Protein AF-0000000074087901 (afdb_homodimer)

InterPro domains:
  IPR007320 Programmed cell death protein 2, C-terminal [PF04194] (9-120)

Structure (mmCIF, N/CA/C/O backbone):
data_AF-0000000074087901-model_v1
#
loop_
_entity.id
_entity.type
_entity.pdbx_description
1 polymer 'PDCD2_C domain-containing protein'
#
loop_
_atom_site.group_PDB
_atom_site.id
_atom_site.type_symbol
_atom_site.label_atom_id
_atom_site.label_alt_id
_atom_site.label_comp_id
_atom_site.label_asym_id
_atom_site.label_entity_id
_atom_site.label_seq_id
_atom_site.pdbx_PDB_ins_code
_atom_site.Cartn_x
_atom_site.Cartn_y
_atom_site.Cartn_z
_atom_site.occupancy
_atom_site.B_iso_or_equiv
_atom_site.auth_seq_id
_atom_site.auth_comp_id
_atom_site.auth_asym_id
_atom_site.auth_atom_id
_atom_site.pdbx_PDB_model_num
ATOM 1 N N . MET A 1 1 ? 6.984 -34.438 -3.449 1 36.09 1 MET A N 1
ATOM 2 C CA . MET A 1 1 ? 6.695 -33.312 -2.58 1 36.09 1 MET A CA 1
ATOM 3 C C . MET A 1 1 ? 5.441 -32.562 -3.043 1 36.09 1 MET A C 1
ATOM 5 O O . MET A 1 1 ? 5.352 -32.156 -4.199 1 36.09 1 MET A O 1
ATOM 9 N N . GLU A 1 2 ? 4.258 -32.75 -2.617 1 45.91 2 GLU A N 1
ATOM 10 C CA . GLU A 1 2 ? 2.971 -32.281 -3.135 1 45.91 2 GLU A CA 1
ATOM 11 C C . GLU A 1 2 ? 2.961 -30.781 -3.324 1 45.91 2 GLU A C 1
ATOM 13 O O . GLU A 1 2 ? 3.357 -30.031 -2.426 1 45.91 2 GLU A O 1
ATOM 18 N N . ASN A 1 3 ? 3.203 -30.266 -4.508 1 55.19 3 ASN A N 1
ATOM 19 C CA . ASN A 1 3 ? 3.312 -28.875 -4.918 1 55.19 3 ASN A CA 1
ATOM 20 C C . ASN A 1 3 ? 2.184 -28.031 -4.332 1 55.19 3 ASN A C 1
ATOM 22 O O . ASN A 1 3 ? 1.015 -28.234 -4.668 1 55.19 3 ASN A O 1
ATOM 26 N N . GLN A 1 4 ? 2.271 -27.594 -3.16 1 72.75 4 GLN A N 1
ATOM 27 C CA . GLN A 1 4 ? 1.236 -26.797 -2.516 1 72.75 4 GLN A CA 1
ATOM 28 C C . GLN A 1 4 ? 0.786 -25.656 -3.42 1 72.75 4 GLN A C 1
ATOM 30 O O . GLN A 1 4 ? 1.613 -24.984 -4.051 1 72.75 4 GLN A O 1
ATOM 35 N N . SER A 1 5 ? -0.485 -25.641 -3.699 1 87.12 5 SER A N 1
ATOM 36 C CA . SER A 1 5 ? -1.069 -24.594 -4.531 1 87.12 5 SER A CA 1
ATOM 37 C C . SER A 1 5 ? -0.721 -23.219 -4.004 1 87.12 5 SER A C 1
ATOM 39 O O . SER A 1 5 ? -0.384 -23.062 -2.83 1 87.12 5 SER A O 1
ATOM 41 N N . SER A 1 6 ? -0.499 -22.297 -4.926 1 87 6 SER A N 1
ATOM 42 C CA . SER A 1 6 ? -0.271 -20.906 -4.551 1 87 6 SER A CA 1
ATOM 43 C C . SER A 1 6 ? -1.287 -20.438 -3.512 1 87 6 SER A C 1
ATOM 45 O O . SER A 1 6 ? -0.939 -19.719 -2.578 1 87 6 SER A O 1
ATOM 47 N N . CYS A 1 7 ? -2.461 -20.906 -3.646 1 91.06 7 CYS A N 1
ATOM 48 C CA . CYS A 1 7 ? -3.516 -20.547 -2.709 1 91.06 7 CYS A CA 1
ATOM 49 C C . CYS A 1 7 ? -3.168 -20.984 -1.293 1 91.06 7 CYS A C 1
ATOM 51 O O . CYS A 1 7 ? -3.311 -20.203 -0.345 1 91.06 7 CYS A O 1
ATOM 53 N N . PHE A 1 8 ? -2.76 -22.188 -1.275 1 91.06 8 PHE A N 1
ATOM 54 C CA . PHE A 1 8 ? -2.42 -22.719 0.037 1 91.06 8 PHE A CA 1
ATOM 55 C C . PHE A 1 8 ? -1.27 -21.938 0.66 1 91.06 8 PHE A C 1
ATOM 57 O O . PHE A 1 8 ? -1.332 -21.562 1.831 1 91.06 8 PHE A O 1
ATOM 64 N N . ARG A 1 9 ? -0.261 -21.719 -0.08 1 89.69 9 ARG A N 1
ATOM 65 C CA . ARG A 1 9 ? 0.906 -20.984 0.413 1 89.69 9 ARG A CA 1
ATOM 66 C C . ARG A 1 9 ? 0.53 -19.578 0.838 1 89.69 9 ARG A C 1
ATOM 68 O O . ARG A 1 9 ? 1.021 -19.078 1.853 1 89.69 9 ARG A O 1
ATOM 75 N N . PHE A 1 10 ? -0.271 -19.031 0.074 1 92.94 10 PHE A N 1
ATOM 76 C CA . PHE A 1 10 ? -0.725 -17.688 0.383 1 92.94 10 PHE A CA 1
ATOM 77 C C . PHE A 1 10 ? -1.505 -17.656 1.691 1 92.94 10 PHE A C 1
ATOM 79 O O . PHE A 1 10 ? -1.229 -16.844 2.57 1 92.94 10 PHE A O 1
ATOM 86 N N . HIS A 1 11 ? -2.305 -18.5 1.86 1 93.06 11 HIS A N 1
ATOM 87 C CA . HIS A 1 11 ? -3.115 -18.547 3.072 1 93.06 11 HIS A CA 1
ATOM 88 C C . HIS A 1 11 ? -2.26 -18.859 4.297 1 93.06 11 HIS A C 1
ATOM 90 O O . HIS A 1 11 ? -2.475 -18.297 5.371 1 93.06 11 HIS A O 1
ATOM 96 N N . ARG A 1 12 ? -1.48 -19.844 4.07 1 92.38 12 ARG A N 1
ATOM 97 C CA . ARG A 1 12 ? -0.578 -20.172 5.168 1 92.38 12 ARG A CA 1
ATOM 98 C C . ARG A 1 12 ? 0.21 -18.938 5.617 1 92.38 12 ARG A C 1
ATOM 100 O O . ARG A 1 12 ? 0.344 -18.688 6.816 1 92.38 12 ARG A O 1
ATOM 107 N N . PHE A 1 13 ? 0.667 -18.234 4.672 1 89.81 13 PHE A N 1
ATOM 108 C CA . PHE A 1 13 ? 1.418 -17.031 4.98 1 89.81 13 PHE A CA 1
ATOM 109 C C . PHE A 1 13 ? 0.552 -16.031 5.742 1 89.81 13 PHE A C 1
ATOM 111 O O . PHE A 1 13 ? 0.993 -15.453 6.738 1 89.81 13 PHE A O 1
ATOM 118 N N . LEU A 1 14 ? -0.649 -15.836 5.297 1 91.88 14 LEU A N 1
ATOM 119 C CA . LEU A 1 14 ? -1.57 -14.922 5.961 1 91.88 14 LEU A CA 1
ATOM 120 C C . LEU A 1 14 ? -1.783 -15.328 7.414 1 91.88 14 LEU A C 1
ATOM 122 O O . LEU A 1 14 ? -1.832 -14.469 8.305 1 91.88 14 LEU A O 1
ATOM 126 N N . ASN A 1 15 ? -1.896 -16.562 7.617 1 92.75 15 ASN A N 1
ATOM 127 C CA . ASN A 1 15 ? -2.141 -17.062 8.969 1 92.75 15 ASN A CA 1
ATOM 128 C C . ASN A 1 15 ? -0.947 -16.812 9.883 1 92.75 15 ASN A C 1
ATOM 130 O O . ASN A 1 15 ? -1.117 -16.562 11.078 1 92.75 15 ASN A O 1
ATOM 134 N N . LEU A 1 16 ? 0.192 -16.922 9.328 1 87.94 16 LEU A N 1
ATOM 135 C CA . LEU A 1 16 ? 1.413 -16.719 10.102 1 87.94 16 LEU A CA 1
ATOM 136 C C . LEU A 1 16 ? 1.653 -15.227 10.352 1 87.94 16 LEU A C 1
ATOM 138 O O . LEU A 1 16 ? 2.342 -14.859 11.305 1 87.94 16 LEU A O 1
ATOM 142 N N . ASN A 1 17 ? 1.062 -14.328 9.438 1 86.31 17 ASN A N 1
ATOM 143 C CA . ASN A 1 17 ? 1.261 -12.883 9.516 1 86.31 17 ASN A CA 1
ATOM 144 C C . ASN A 1 17 ? -0.061 -12.125 9.406 1 86.31 17 ASN A C 1
ATOM 146 O O . ASN A 1 17 ? -0.272 -11.359 8.461 1 86.31 17 ASN A O 1
ATOM 150 N N . PRO A 1 18 ? -0.916 -12.227 10.43 1 90 18 PRO A N 1
ATOM 151 C CA . PRO A 1 18 ? -2.307 -11.789 10.297 1 90 18 PRO A CA 1
ATOM 152 C C . PRO A 1 18 ? -2.449 -10.266 10.305 1 90 18 PRO A C 1
ATOM 154 O O . PRO A 1 18 ? -3.475 -9.742 9.875 1 90 18 PRO A O 1
ATOM 157 N N . THR A 1 19 ? -1.453 -9.523 10.734 1 88.31 19 THR A N 1
ATOM 158 C CA . THR A 1 19 ? -1.603 -8.078 10.82 1 88.31 19 THR A CA 1
ATOM 159 C C . THR A 1 19 ? -0.776 -7.383 9.742 1 88.31 19 THR A C 1
ATOM 161 O O . THR A 1 19 ? -0.748 -6.152 9.664 1 88.31 19 THR A O 1
ATOM 164 N N . GLN A 1 20 ? -0.096 -8.172 8.906 1 85.94 20 GLN A N 1
ATOM 165 C CA . GLN A 1 20 ? 0.725 -7.598 7.844 1 85.94 20 GLN A CA 1
ATOM 166 C C . GLN A 1 20 ? -0.142 -6.988 6.746 1 85.94 20 GLN A C 1
ATOM 168 O O . GLN A 1 20 ? -1.076 -7.629 6.258 1 85.94 20 GLN A O 1
ATOM 173 N N . ILE A 1 21 ? 0.193 -5.789 6.383 1 90 21 ILE A N 1
ATOM 174 C CA . ILE A 1 21 ? -0.633 -5.125 5.379 1 90 21 ILE A CA 1
ATOM 175 C C . ILE A 1 21 ? 0.198 -4.852 4.129 1 90 21 ILE A C 1
ATOM 177 O O . ILE A 1 21 ? -0.348 -4.527 3.07 1 90 21 ILE A O 1
ATOM 181 N N . LEU A 1 22 ? 1.5 -5.031 4.23 1 89.06 22 LEU A N 1
ATOM 182 C CA . LEU A 1 22 ? 2.395 -4.707 3.127 1 89.06 22 LEU A CA 1
ATOM 183 C C . LEU A 1 22 ? 3.654 -5.566 3.176 1 89.06 22 LEU A C 1
ATOM 185 O O . LEU A 1 22 ? 4.152 -5.887 4.258 1 89.06 22 LEU A O 1
ATOM 189 N N . ARG A 1 23 ? 4.086 -5.867 1.97 1 83.69 23 ARG A N 1
ATOM 190 C CA . ARG A 1 23 ? 5.402 -6.461 1.761 1 83.69 23 ARG A CA 1
ATOM 191 C C . ARG A 1 23 ? 6.227 -5.637 0.777 1 83.69 23 ARG A C 1
ATOM 193 O O . ARG A 1 23 ? 5.805 -5.41 -0.359 1 83.69 23 ARG A O 1
ATOM 200 N N . TYR A 1 24 ? 7.285 -5.109 1.174 1 78.88 24 TYR A N 1
ATOM 201 C CA . TYR A 1 24 ? 8.164 -4.312 0.325 1 78.88 24 TYR A CA 1
ATOM 202 C C . TYR A 1 24 ? 9.57 -4.25 0.904 1 78.88 24 TYR A C 1
ATOM 204 O O . TYR A 1 24 ? 9.797 -4.648 2.049 1 78.88 24 TYR A O 1
ATOM 212 N N . GLN A 1 25 ? 10.555 -3.842 -0.015 1 68.44 25 GLN A N 1
ATOM 213 C CA . GLN A 1 25 ? 11.898 -3.619 0.498 1 68.44 25 GLN A CA 1
ATOM 214 C C . GLN A 1 25 ? 12.039 -2.221 1.098 1 68.44 25 GLN A C 1
ATOM 216 O O . GLN A 1 25 ? 11.758 -1.224 0.428 1 68.44 25 GLN A O 1
ATOM 221 N N . ARG A 1 26 ? 12.352 -2.113 2.387 1 60.62 26 ARG A N 1
ATOM 222 C CA . ARG A 1 26 ? 12.531 -0.822 3.039 1 60.62 26 ARG A CA 1
ATOM 223 C C . ARG A 1 26 ? 13.656 -0.031 2.379 1 60.62 26 ARG A C 1
ATOM 225 O O . ARG A 1 26 ? 14.664 -0.605 1.965 1 60.62 26 ARG A O 1
ATOM 232 N N . SER A 1 27 ? 13.352 1.304 1.954 1 54.38 27 SER A N 1
ATOM 233 C CA . SER A 1 27 ? 14.336 2.148 1.281 1 54.38 27 SER A CA 1
ATOM 234 C C . SER A 1 27 ? 15.711 2.006 1.918 1 54.38 27 SER A C 1
ATOM 236 O O . SER A 1 27 ? 16.719 2.326 1.293 1 54.38 27 SER A O 1
ATOM 238 N N . GLY A 1 28 ? 15.75 1.822 3.236 1 47.56 28 GLY A N 1
ATOM 239 C CA . GLY A 1 28 ? 17.047 1.949 3.885 1 47.56 28 GLY A CA 1
ATOM 240 C C . GLY A 1 28 ? 18.172 1.347 3.076 1 47.56 28 GLY A C 1
ATOM 241 O O . GLY A 1 28 ? 17.984 0.938 1.931 1 47.56 28 GLY A O 1
ATOM 242 N N . LYS A 1 29 ? 19.344 0.485 3.881 1 43.03 29 LYS A N 1
ATOM 243 C CA . LYS A 1 29 ? 20.781 0.364 3.627 1 43.03 29 LYS A CA 1
ATOM 244 C C . LYS A 1 29 ? 21.047 -0.414 2.342 1 43.03 29 LYS A C 1
ATOM 246 O O . LYS A 1 29 ? 20.75 -1.608 2.26 1 43.03 29 LYS A O 1
ATOM 251 N N . LEU A 1 30 ? 20.953 0.261 1.183 1 37.84 30 LEU A N 1
ATOM 252 C CA . LEU A 1 30 ? 21.844 -0.378 0.224 1 37.84 30 LEU A CA 1
ATOM 253 C C . LEU A 1 30 ? 23.141 -0.808 0.897 1 37.84 30 LEU A C 1
ATOM 255 O O . LEU A 1 30 ? 23.859 0.022 1.461 1 37.84 30 LEU A O 1
ATOM 259 N N . MET A 1 31 ? 23.188 -1.734 1.617 1 34.78 31 MET A N 1
ATOM 260 C CA . MET A 1 31 ? 24.562 -2.139 1.918 1 34.78 31 MET A CA 1
ATOM 261 C C . MET A 1 31 ? 25.453 -2.01 0.686 1 34.78 31 MET A C 1
ATOM 263 O O . MET A 1 31 ? 25.062 -2.4 -0.414 1 34.78 31 MET A O 1
ATOM 267 N N . ILE A 1 32 ? 26.469 -0.959 0.693 1 35.88 32 ILE A N 1
ATOM 268 C CA . ILE A 1 32 ? 27.516 -0.741 -0.304 1 35.88 32 ILE A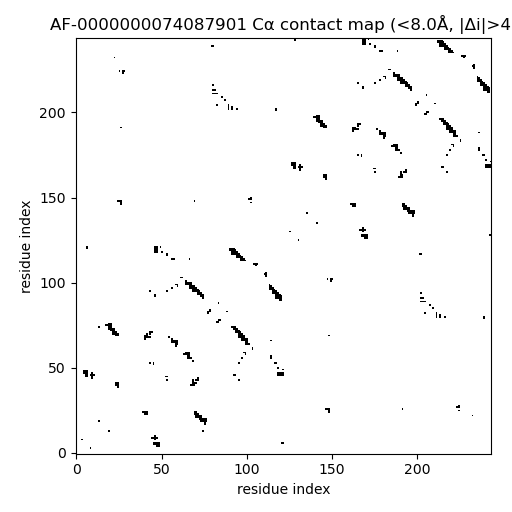 CA 1
ATOM 269 C C . ILE A 1 32 ? 27.797 -2.045 -1.043 1 35.88 32 ILE A C 1
ATOM 271 O O . ILE A 1 32 ? 28.047 -2.039 -2.25 1 35.88 32 ILE A O 1
ATOM 275 N N . GLY A 1 33 ? 28 -3.119 -0.37 1 33.78 33 GLY A N 1
ATOM 276 C CA . GLY A 1 33 ? 28.469 -4.391 -0.903 1 33.78 33 GLY A CA 1
ATOM 277 C C . GLY A 1 33 ? 27.375 -5.199 -1.561 1 33.78 33 GLY A C 1
ATOM 278 O O . GLY A 1 33 ? 27.547 -6.391 -1.833 1 33.78 33 GLY A O 1
ATOM 279 N N . TYR A 1 34 ? 26.312 -4.715 -1.377 1 33.72 34 TYR A N 1
ATOM 280 C CA . TYR A 1 34 ? 25.312 -5.598 -1.979 1 33.72 34 TYR A CA 1
ATOM 281 C C . TYR A 1 34 ? 25.328 -5.473 -3.498 1 33.72 34 TYR A C 1
ATOM 283 O O . TYR A 1 34 ? 25.5 -4.379 -4.035 1 33.72 34 TYR A O 1
ATOM 291 N N . GLU A 1 35 ? 25.891 -6.516 -4.148 1 34.47 35 GLU A N 1
ATOM 292 C CA . GLU A 1 35 ? 25.844 -6.676 -5.602 1 34.47 35 GLU A CA 1
ATOM 293 C C . GLU A 1 35 ? 24.516 -6.152 -6.168 1 34.47 35 GLU A C 1
ATOM 295 O O . GLU A 1 35 ? 23.469 -6.301 -5.543 1 34.47 35 GLU A O 1
ATOM 300 N N . PRO A 1 36 ? 24.594 -5.176 -7.047 1 36.47 36 PRO A N 1
ATOM 301 C CA . PRO A 1 36 ? 23.469 -4.754 -7.875 1 36.47 36 PRO A CA 1
ATOM 302 C C . PRO A 1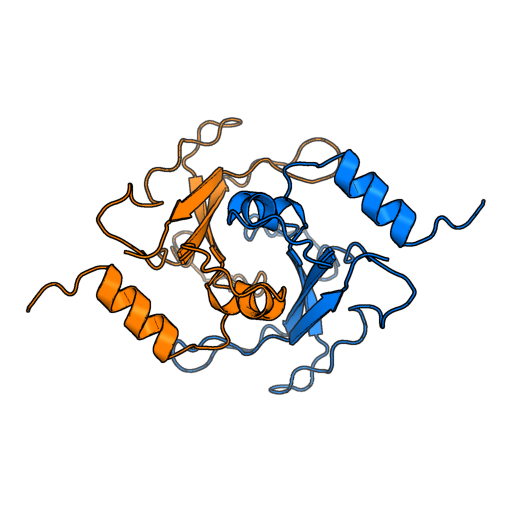 36 ? 22.453 -5.879 -8.102 1 36.47 36 PRO A C 1
ATOM 304 O O . PRO A 1 36 ? 21.297 -5.613 -8.469 1 36.47 36 PRO A O 1
ATOM 307 N N . ASN A 1 37 ? 22.906 -7.055 -8.273 1 34.5 37 ASN A N 1
ATOM 308 C CA . ASN A 1 37 ? 22.109 -8.211 -8.672 1 34.5 37 ASN A CA 1
ATOM 309 C C . ASN A 1 37 ? 21.078 -8.562 -7.613 1 34.5 37 ASN A C 1
ATOM 311 O O . ASN A 1 37 ? 20.531 -9.672 -7.613 1 34.5 37 ASN A O 1
ATOM 315 N N . LEU A 1 38 ? 21.312 -8.172 -6.441 1 36.94 38 LEU A N 1
ATOM 316 C CA . LEU A 1 38 ? 20.438 -8.664 -5.383 1 36.94 38 LEU A CA 1
ATOM 317 C C . LEU A 1 38 ? 18.984 -8.352 -5.695 1 36.94 38 LEU A C 1
ATOM 319 O O . LEU A 1 38 ? 18.609 -7.184 -5.848 1 36.94 38 LEU A O 1
ATOM 323 N N . SER A 1 39 ? 18.328 -9.039 -6.477 1 39.72 39 SER A N 1
ATOM 324 C CA . SER A 1 39 ? 16.938 -9.453 -6.617 1 39.72 39 SER A CA 1
ATOM 325 C C . SER A 1 39 ? 16.156 -9.234 -5.32 1 39.72 39 SER A C 1
ATOM 327 O O . SER A 1 39 ? 15.43 -10.117 -4.871 1 39.72 39 SER A O 1
ATOM 329 N N . HIS A 1 40 ? 16.859 -8.711 -4.492 1 42.16 40 HIS A N 1
ATOM 330 C CA . HIS A 1 40 ? 16.141 -8.625 -3.225 1 42.16 40 HIS A CA 1
ATOM 331 C C . HIS A 1 40 ? 14.766 -8.008 -3.414 1 42.16 40 HIS A C 1
ATOM 333 O O . HIS A 1 40 ? 14.07 -7.727 -2.438 1 42.16 40 HIS A O 1
ATOM 339 N N . LEU A 1 41 ? 14.578 -7.512 -4.559 1 51.31 41 LEU A N 1
ATOM 340 C CA . LEU A 1 41 ? 13.18 -7.238 -4.848 1 51.31 41 LEU A CA 1
ATOM 341 C C . LEU A 1 41 ? 12.344 -8.516 -4.754 1 51.31 41 LEU A C 1
ATOM 343 O O . LEU A 1 41 ? 12.703 -9.539 -5.344 1 51.31 41 LEU A O 1
ATOM 347 N N . GLY A 1 42 ? 11.891 -8.797 -3.643 1 61.66 42 GLY A N 1
ATOM 348 C CA . GLY A 1 42 ? 11.172 -10 -3.254 1 61.66 42 GLY A CA 1
ATOM 349 C C . GLY A 1 42 ? 10.195 -10.484 -4.312 1 61.66 42 GLY A C 1
ATOM 350 O O . GLY A 1 42 ? 9.977 -9.797 -5.316 1 61.66 42 GLY A O 1
ATOM 351 N N . ILE A 1 43 ? 10.141 -11.852 -4.488 1 73.5 43 ILE A N 1
ATOM 352 C CA . ILE A 1 43 ? 9.109 -12.539 -5.262 1 73.5 43 ILE A CA 1
ATOM 353 C C . ILE A 1 43 ? 7.746 -12.305 -4.625 1 73.5 43 ILE A C 1
ATOM 355 O O . ILE A 1 43 ? 7.613 -12.312 -3.4 1 73.5 43 ILE A O 1
ATOM 359 N N . PRO A 1 44 ? 6.867 -11.859 -5.559 1 86.81 44 PRO A N 1
ATOM 360 C CA . PRO A 1 44 ? 5.523 -11.695 -4.996 1 86.81 44 PRO A CA 1
ATOM 361 C C . PRO A 1 44 ? 4.977 -12.984 -4.387 1 86.81 44 PRO A C 1
ATOM 363 O O . PRO A 1 44 ? 5.328 -14.078 -4.824 1 86.81 44 PRO A O 1
ATOM 366 N N . LEU A 1 45 ? 4.289 -12.789 -3.32 1 88.75 45 LEU A N 1
ATOM 367 C CA . LEU A 1 45 ? 3.49 -13.898 -2.801 1 88.75 45 LEU A CA 1
ATOM 368 C C . LEU A 1 45 ? 2.215 -14.078 -3.617 1 88.75 45 LEU A C 1
ATOM 370 O O . LEU A 1 45 ? 1.285 -13.273 -3.508 1 88.75 45 LEU A O 1
ATOM 374 N N . ILE A 1 46 ? 2.203 -15.172 -4.332 1 90.56 46 ILE A N 1
ATOM 375 C CA . ILE A 1 46 ? 1.14 -15.375 -5.309 1 90.56 46 ILE A CA 1
ATOM 376 C C . ILE A 1 46 ? -0.115 -15.891 -4.605 1 90.56 46 ILE A C 1
ATOM 378 O O . ILE A 1 46 ? -0.056 -16.859 -3.852 1 90.56 46 ILE A O 1
ATOM 382 N N . ALA A 1 47 ? -1.247 -15.25 -4.891 1 92.94 47 ALA A N 1
ATOM 383 C CA . ALA A 1 47 ? -2.484 -15.578 -4.188 1 92.94 47 ALA A CA 1
ATOM 384 C C . ALA A 1 47 ? -3.232 -16.703 -4.887 1 92.94 47 ALA A C 1
ATOM 386 O O . ALA A 1 47 ? -4.008 -17.438 -4.254 1 92.94 47 ALA A O 1
ATOM 387 N N . THR A 1 48 ? -3.076 -16.844 -6.188 1 89.81 48 THR A N 1
ATOM 388 C CA . THR A 1 48 ? -3.807 -17.859 -6.922 1 89.81 48 THR A CA 1
ATOM 389 C C . THR A 1 48 ? -3.041 -18.281 -8.172 1 89.81 48 THR A C 1
ATOM 391 O O . THR A 1 48 ? -2.33 -17.469 -8.773 1 89.81 48 THR A O 1
ATOM 394 N N . ASP A 1 49 ? -3.246 -19.531 -8.531 1 85.5 49 ASP A N 1
ATOM 395 C CA . ASP A 1 49 ? -2.654 -20.047 -9.758 1 85.5 49 ASP A CA 1
ATOM 396 C C . ASP A 1 49 ? -3.619 -19.906 -10.938 1 85.5 49 ASP A C 1
ATOM 398 O O . ASP A 1 49 ? -3.291 -20.297 -12.062 1 85.5 49 ASP A O 1
ATOM 402 N N . ARG A 1 50 ? -4.781 -19.406 -10.703 1 81.62 50 ARG A N 1
ATOM 403 C CA . ARG A 1 50 ? -5.828 -19.359 -11.727 1 81.62 50 ARG A CA 1
ATOM 404 C C . ARG A 1 50 ? -5.82 -18.016 -12.453 1 81.62 50 ARG A C 1
ATOM 406 O O . ARG A 1 50 ? -6.676 -17.75 -13.297 1 81.62 50 ARG A O 1
ATOM 413 N N . ALA A 1 51 ? -5.004 -17.125 -12.055 1 76.5 51 ALA A N 1
ATOM 414 C CA . ALA A 1 51 ? -4.867 -15.82 -12.695 1 76.5 51 ALA A CA 1
ATOM 415 C C . ALA A 1 51 ? -3.426 -15.562 -13.117 1 76.5 51 ALA A C 1
ATOM 417 O O . ALA A 1 51 ? -2.5 -16.203 -12.609 1 76.5 51 ALA A O 1
ATOM 418 N N . PRO A 1 52 ? -3.365 -14.797 -14.281 1 70.12 52 PRO A N 1
ATOM 419 C CA . PRO A 1 52 ? -1.988 -14.484 -14.672 1 70.12 52 PRO A CA 1
ATOM 420 C C . PRO A 1 52 ? -1.131 -14.023 -13.492 1 70.12 52 PRO A C 1
ATOM 422 O O . PRO A 1 52 ? -1.62 -13.32 -12.609 1 70.12 52 PRO A O 1
ATOM 425 N N . VAL A 1 53 ? 0.096 -14.656 -13.508 1 65.62 53 VAL A N 1
ATOM 426 C CA . VAL A 1 53 ? 1.047 -14.312 -12.461 1 65.62 53 VAL A CA 1
ATOM 427 C C . VAL A 1 53 ? 1.479 -12.852 -12.609 1 65.62 53 VAL A C 1
ATOM 429 O O . VAL A 1 53 ? 1.668 -12.367 -13.727 1 65.62 53 VAL A O 1
ATOM 432 N N . PRO A 1 54 ? 1.585 -12.078 -11.523 1 66.62 54 PRO A N 1
ATOM 433 C CA . PRO A 1 54 ? 2.094 -10.703 -11.555 1 66.62 54 PRO A CA 1
ATOM 434 C C . PRO A 1 54 ? 3.416 -10.578 -12.305 1 66.62 54 PRO A C 1
ATOM 436 O O . PRO A 1 54 ? 3.766 -9.492 -12.766 1 66.62 54 PRO A O 1
ATOM 439 N N . GLY A 1 55 ? 4.141 -11.695 -12.656 1 65.06 55 GLY A N 1
ATOM 440 C CA . GLY A 1 55 ? 5.395 -11.656 -13.391 1 65.06 55 GLY A CA 1
ATOM 441 C C . GLY A 1 55 ? 5.223 -11.281 -14.852 1 65.06 55 GLY A C 1
ATOM 442 O O . GLY A 1 55 ? 6.207 -11.047 -15.555 1 65.06 55 GLY A O 1
ATOM 443 N N . GLY A 1 56 ? 4.141 -10.953 -15.266 1 75.94 56 GLY A N 1
ATOM 444 C CA . GLY A 1 56 ? 3.9 -10.609 -16.656 1 75.94 56 GLY A CA 1
ATOM 445 C C . GLY A 1 56 ? 3.668 -9.125 -16.875 1 75.94 56 GLY A C 1
ATOM 446 O O . GLY A 1 56 ? 2.883 -8.734 -17.75 1 75.94 56 GLY A O 1
ATOM 447 N N . ALA A 1 57 ? 4.375 -8.281 -16.078 1 87 57 ALA A N 1
ATOM 448 C CA . ALA A 1 57 ? 4.188 -6.848 -16.266 1 87 57 ALA A CA 1
ATOM 449 C C . ALA A 1 57 ? 4.805 -6.383 -17.578 1 87 57 ALA A C 1
ATOM 451 O O . ALA A 1 57 ? 5.906 -6.805 -17.938 1 87 57 ALA A O 1
ATOM 452 N N . PRO A 1 58 ? 3.994 -5.648 -18.359 1 91.81 58 PRO A N 1
ATOM 453 C CA . PRO A 1 58 ? 4.594 -5.09 -19.562 1 91.81 58 PRO A CA 1
ATOM 454 C C . PRO A 1 58 ? 5.836 -4.25 -19.281 1 91.81 58 PRO A C 1
ATOM 456 O O . PRO A 1 58 ? 5.996 -3.736 -18.172 1 91.81 58 PRO A O 1
ATOM 459 N N . ASP A 1 59 ? 6.645 -4.148 -20.359 1 92.06 59 ASP A N 1
ATOM 460 C CA . ASP A 1 59 ? 7.836 -3.318 -20.219 1 92.06 59 ASP A CA 1
ATOM 461 C C . ASP A 1 59 ? 7.465 -1.86 -19.953 1 92.06 59 ASP A C 1
ATOM 463 O O . ASP A 1 59 ? 6.332 -1.447 -20.203 1 92.06 59 ASP A O 1
ATOM 467 N N . CYS A 1 60 ? 8.508 -1.192 -19.312 1 89.38 60 CYS A N 1
ATOM 468 C CA . CYS A 1 60 ? 8.32 0.225 -19.031 1 89.38 60 CYS A CA 1
ATOM 469 C C . CYS A 1 60 ? 7.977 0.998 -20.297 1 89.38 60 CYS A C 1
ATOM 471 O O . CYS A 1 60 ? 8.688 0.905 -21.297 1 89.38 60 CYS A O 1
ATOM 473 N N . GLU A 1 61 ? 6.914 1.752 -20.188 1 88.5 61 GLU A N 1
ATOM 474 C CA . GLU A 1 61 ? 6.445 2.463 -21.375 1 88.5 61 GLU A CA 1
ATOM 475 C C . GLU A 1 61 ? 7.367 3.631 -21.719 1 88.5 61 GLU A C 1
ATOM 477 O O . GLU A 1 61 ? 7.336 4.145 -22.844 1 88.5 61 GLU A O 1
ATOM 482 N N . ARG A 1 62 ? 8.094 4.039 -20.859 1 85.56 62 ARG A N 1
ATOM 483 C CA . ARG A 1 62 ? 8.953 5.199 -21.062 1 85.56 62 ARG A CA 1
ATOM 484 C C . ARG A 1 62 ? 10.281 4.793 -21.688 1 85.56 62 ARG A C 1
ATOM 486 O O . ARG A 1 62 ? 10.773 5.457 -22.609 1 85.56 62 ARG A O 1
ATOM 493 N N . CYS A 1 63 ? 10.906 3.783 -21.234 1 90.06 63 CYS A N 1
ATOM 494 C CA . CYS A 1 63 ? 12.266 3.479 -21.672 1 90.06 63 CYS A CA 1
ATOM 495 C C . CYS A 1 63 ? 12.352 2.086 -22.281 1 90.06 63 CYS A C 1
ATOM 497 O O . CYS A 1 63 ? 13.375 1.714 -22.859 1 90.06 63 CYS A O 1
ATOM 499 N N . GLY A 1 64 ? 11.383 1.307 -22.078 1 92.5 64 GLY A N 1
ATOM 500 C CA . GLY A 1 64 ? 11.344 -0.019 -22.672 1 92.5 64 GLY A CA 1
ATOM 501 C C . GLY A 1 64 ? 11.961 -1.087 -21.797 1 92.5 64 GLY A C 1
ATOM 502 O O . GLY A 1 64 ? 11.938 -2.271 -22.125 1 92.5 64 GLY A O 1
ATOM 503 N N . ALA A 1 65 ? 12.469 -0.785 -20.656 1 89.88 65 ALA A N 1
ATOM 504 C CA . ALA A 1 65 ? 13.078 -1.755 -19.75 1 89.88 65 ALA A CA 1
ATOM 505 C C . ALA A 1 65 ? 12.016 -2.6 -19.047 1 89.88 65 ALA A C 1
ATOM 507 O O . ALA A 1 65 ? 10.867 -2.172 -18.922 1 89.88 65 ALA A O 1
ATOM 508 N N . PRO A 1 66 ? 12.43 -3.807 -18.703 1 89.75 66 PRO A N 1
ATOM 509 C CA . PRO A 1 66 ? 11.477 -4.629 -17.953 1 89.75 66 PRO A CA 1
ATOM 510 C C . PRO A 1 66 ? 11.094 -4.012 -16.609 1 89.75 66 PRO A C 1
ATOM 512 O O . PRO A 1 66 ? 11.898 -3.303 -16 1 89.75 66 PRO A O 1
ATOM 515 N N . ARG A 1 67 ? 9.859 -4.258 -16.203 1 86.62 67 ARG A N 1
ATOM 516 C CA . ARG A 1 67 ? 9.438 -3.867 -14.859 1 86.62 67 ARG A CA 1
ATOM 517 C C . ARG A 1 67 ? 9.758 -4.961 -13.852 1 86.62 67 ARG A C 1
ATOM 519 O O . ARG A 1 67 ? 9.828 -6.141 -14.203 1 86.62 67 ARG A O 1
ATOM 526 N N . CYS A 1 68 ? 10.016 -4.496 -12.609 1 85.5 68 CYS A N 1
ATOM 527 C CA . CYS A 1 68 ? 10.305 -5.434 -11.531 1 85.5 68 CYS A CA 1
ATOM 528 C C . CYS A 1 68 ? 9.312 -5.266 -10.383 1 85.5 68 CYS A C 1
ATOM 530 O O . CYS A 1 68 ? 8.828 -4.16 -10.133 1 85.5 68 CYS A O 1
ATOM 532 N N . PHE A 1 69 ? 9.125 -6.398 -9.688 1 86.81 69 PHE A N 1
ATOM 533 C CA . PHE A 1 69 ? 8.273 -6.387 -8.508 1 86.81 69 PHE A CA 1
ATOM 534 C C . PHE A 1 69 ? 8.852 -5.477 -7.426 1 86.81 69 PHE A C 1
ATOM 536 O O . PHE A 1 69 ? 10.039 -5.559 -7.113 1 86.81 69 PHE A O 1
ATOM 543 N N . GLU A 1 70 ? 7.98 -4.613 -6.938 1 84.06 70 GLU A N 1
ATOM 544 C CA . GLU A 1 70 ? 8.469 -3.65 -5.953 1 84.06 70 GLU A CA 1
ATOM 545 C C . GLU A 1 70 ? 7.785 -3.844 -4.605 1 84.06 70 GLU A C 1
ATOM 547 O O . GLU A 1 70 ? 8.438 -3.822 -3.561 1 84.06 70 GLU A O 1
ATOM 552 N N . LEU A 1 71 ? 6.48 -3.967 -4.543 1 86.94 71 LEU A N 1
ATOM 553 C CA . LEU A 1 71 ? 5.766 -4.121 -3.281 1 86.94 71 LEU A CA 1
ATOM 554 C C . LEU A 1 71 ? 4.438 -4.84 -3.494 1 86.94 71 LEU A C 1
ATOM 556 O O . LEU A 1 71 ? 3.963 -4.957 -4.625 1 86.94 71 LEU A O 1
ATOM 560 N N . GLN A 1 72 ? 3.865 -5.285 -2.408 1 89.81 72 GLN A N 1
ATOM 561 C CA . GLN A 1 72 ? 2.596 -6.004 -2.42 1 89.81 72 GLN A CA 1
ATOM 562 C C . GLN A 1 72 ? 1.729 -5.613 -1.228 1 89.81 72 GLN A C 1
ATOM 564 O O . GLN A 1 72 ? 2.23 -5.477 -0.109 1 89.81 72 GLN A O 1
ATOM 569 N N . LEU A 1 73 ? 0.417 -5.387 -1.533 1 92.75 73 LEU A N 1
ATOM 570 C CA . LEU A 1 73 ? -0.547 -5.145 -0.466 1 92.75 73 LEU A CA 1
ATOM 571 C C . LEU A 1 73 ? -1.195 -6.445 -0.01 1 92.75 73 LEU A C 1
ATOM 573 O O . LEU A 1 73 ? -1.525 -7.301 -0.834 1 92.75 73 LEU A O 1
ATOM 577 N N . MET A 1 74 ? -1.382 -6.516 1.293 1 93.38 74 MET A N 1
ATOM 578 C CA . MET A 1 74 ? -1.888 -7.754 1.875 1 93.38 74 MET A CA 1
ATOM 579 C C . MET A 1 74 ? -3.303 -7.566 2.41 1 93.38 74 MET A C 1
ATOM 581 O O . MET A 1 74 ? -3.725 -6.441 2.68 1 93.38 74 MET A O 1
ATOM 585 N N . PRO A 1 75 ? -4.039 -8.68 2.68 1 93.06 75 PRO A N 1
ATOM 586 C CA . PRO A 1 75 ? -5.48 -8.641 2.938 1 93.06 75 PRO A CA 1
ATOM 587 C C . PRO A 1 75 ? -5.828 -7.918 4.234 1 93.06 75 PRO A C 1
ATOM 589 O O . PRO A 1 75 ? -6.902 -7.32 4.344 1 93.06 75 PRO A O 1
ATOM 592 N N . HIS A 1 76 ? -5.012 -7.977 5.215 1 92.19 76 HIS A N 1
ATOM 593 C CA . HIS A 1 76 ? -5.363 -7.352 6.488 1 92.19 76 HIS A CA 1
ATOM 594 C C . HIS A 1 76 ? -5.586 -5.852 6.32 1 92.19 76 HIS A C 1
ATOM 596 O O . HIS A 1 76 ? -6.16 -5.207 7.199 1 92.19 76 HIS A O 1
ATOM 602 N N . LEU A 1 77 ? -5.168 -5.324 5.176 1 92.5 77 LEU A N 1
ATOM 603 C CA . LEU A 1 77 ? -5.445 -3.93 4.852 1 92.5 77 LEU A CA 1
ATOM 604 C C . LEU A 1 77 ? -6.941 -3.645 4.902 1 92.5 77 LEU A C 1
ATOM 606 O O . LEU A 1 77 ? -7.355 -2.551 5.293 1 92.5 77 LEU A O 1
ATOM 610 N N . LEU A 1 78 ? -7.773 -4.562 4.543 1 91.19 78 LEU A N 1
ATOM 611 C CA . LEU A 1 78 ? -9.219 -4.402 4.547 1 91.19 78 LEU A CA 1
ATOM 612 C C . LEU A 1 78 ? -9.727 -4.055 5.941 1 91.19 78 LEU A C 1
ATOM 614 O O . LEU A 1 78 ? -10.602 -3.195 6.094 1 91.19 78 LEU A O 1
ATOM 618 N N . SER A 1 79 ? -9.141 -4.707 6.895 1 89.69 79 SER A N 1
ATOM 619 C CA . SER A 1 79 ? -9.523 -4.43 8.273 1 89.69 79 SER A CA 1
ATOM 620 C C . SER A 1 79 ? -9.102 -3.027 8.695 1 89.69 79 SER A C 1
ATOM 622 O O . SER A 1 79 ? -9.867 -2.316 9.352 1 89.69 79 SER A O 1
ATOM 624 N N . LEU A 1 80 ? -7.949 -2.682 8.258 1 88.56 80 LEU A N 1
ATOM 625 C CA . LEU A 1 80 ? -7.418 -1.376 8.625 1 88.56 80 LEU A CA 1
ATOM 626 C C . LEU A 1 80 ? -8.266 -0.255 8.039 1 88.56 80 LEU A C 1
ATOM 628 O O . LEU A 1 80 ? -8.492 0.767 8.695 1 88.56 80 LEU A O 1
ATOM 632 N N . ILE A 1 81 ? -8.766 -0.463 6.863 1 87.94 81 ILE A N 1
ATOM 633 C CA . ILE A 1 81 ? -9.508 0.617 6.215 1 87.94 81 ILE A CA 1
ATOM 634 C C . ILE A 1 81 ? -10.992 0.5 6.547 1 87.94 81 ILE A C 1
ATOM 636 O O . ILE A 1 81 ? -11.797 1.325 6.113 1 87.94 81 ILE A O 1
ATOM 640 N N . GLY A 1 82 ? -11.391 -0.534 7.285 1 85.31 82 GLY A N 1
ATOM 641 C CA . GLY A 1 82 ? -12.734 -0.643 7.832 1 85.31 82 GLY A CA 1
ATOM 642 C C . GLY A 1 82 ? -13.695 -1.356 6.906 1 85.31 82 GLY A C 1
ATOM 643 O O . GLY A 1 82 ? -14.914 -1.212 7.039 1 85.31 82 GLY A O 1
ATOM 644 N N . VAL A 1 83 ? -13.203 -2.098 5.98 1 83.38 83 VAL A N 1
ATOM 645 C CA . VAL A 1 83 ? -14.047 -2.799 5.02 1 83.38 83 VAL A CA 1
ATOM 646 C C . VAL A 1 83 ? -14.719 -3.996 5.691 1 83.38 83 VAL A C 1
ATOM 648 O O . VAL A 1 83 ? -15.844 -4.363 5.348 1 83.38 83 VAL A O 1
ATOM 651 N N . ASP A 1 84 ? -14.023 -4.609 6.555 1 76.25 84 ASP A N 1
ATOM 652 C CA . ASP A 1 84 ? -14.562 -5.801 7.211 1 76.25 84 ASP A CA 1
ATOM 653 C C . ASP A 1 84 ? -15.852 -5.48 7.957 1 76.25 84 ASP A C 1
ATOM 655 O O . ASP A 1 84 ? -16.625 -6.383 8.281 1 76.25 84 ASP A O 1
ATOM 659 N N . GLN A 1 85 ? -16.188 -4.242 8.156 1 74.62 85 GLN A N 1
ATOM 660 C CA . GLN A 1 85 ? -17.375 -3.848 8.93 1 74.62 85 GLN A CA 1
ATOM 661 C C . GLN A 1 85 ? -18.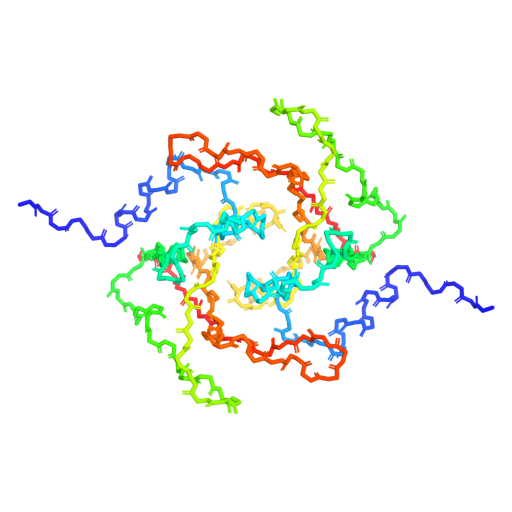594 -3.732 8.031 1 74.62 85 GLN A C 1
ATOM 663 O O . GLN A 1 85 ? -19.719 -3.645 8.523 1 74.62 85 GLN A O 1
ATOM 668 N N . ILE A 1 86 ? -18.406 -3.732 6.758 1 72.5 86 ILE A N 1
ATOM 669 C CA . ILE A 1 86 ? -19.5 -3.451 5.836 1 72.5 86 ILE A CA 1
ATOM 670 C C . ILE A 1 86 ? -20.312 -4.723 5.582 1 72.5 86 ILE A C 1
ATOM 672 O O . ILE A 1 86 ? -21.484 -4.66 5.207 1 72.5 86 ILE A O 1
ATOM 676 N N . GLY A 1 87 ? -20.031 -5.75 6.176 1 63.66 87 GLY A N 1
ATOM 677 C CA . GLY A 1 87 ? -20.812 -6.969 6.098 1 63.66 87 GLY A CA 1
ATOM 678 C C . GLY A 1 87 ? -20.781 -7.609 4.727 1 63.66 87 GLY A C 1
ATOM 679 O O . GLY A 1 87 ? -21.453 -8.617 4.492 1 63.66 87 GLY A O 1
ATOM 680 N N . ARG A 1 88 ? -20.359 -6.922 3.727 1 69.69 88 ARG A N 1
ATOM 681 C CA . ARG A 1 88 ? -20.219 -7.605 2.447 1 69.69 88 ARG A CA 1
ATOM 682 C C . ARG A 1 88 ? -18.781 -8.102 2.246 1 69.69 88 ARG A C 1
ATOM 684 O O . ARG A 1 88 ? -17.844 -7.539 2.805 1 69.69 88 ARG A O 1
ATOM 691 N N . SER A 1 89 ? -18.703 -9.281 1.479 1 74 89 SER A N 1
ATOM 692 C CA . SER A 1 89 ? -17.406 -9.938 1.297 1 74 89 SER A CA 1
ATOM 693 C C . SER A 1 89 ? -16.656 -9.359 0.105 1 74 89 SER A C 1
ATOM 695 O O . SER A 1 89 ? -17.266 -9.031 -0.921 1 74 89 SER A O 1
ATOM 697 N N . ILE A 1 90 ? -15.547 -8.812 0.333 1 82 90 ILE A N 1
ATOM 698 C CA . ILE A 1 90 ? -14.641 -8.406 -0.74 1 82 90 ILE A CA 1
ATOM 699 C C . ILE A 1 90 ? -13.703 -9.555 -1.091 1 82 90 ILE A C 1
ATOM 701 O O . ILE A 1 90 ? -13.109 -10.172 -0.205 1 82 90 ILE A O 1
ATOM 705 N N . ASP A 1 91 ? -13.797 -9.945 -2.469 1 84.75 91 ASP A N 1
ATOM 706 C CA . ASP A 1 91 ? -12.922 -11.023 -2.914 1 84.75 91 ASP A CA 1
ATOM 707 C C . ASP A 1 91 ? -11.586 -10.477 -3.402 1 84.75 91 ASP A C 1
ATOM 709 O O . ASP A 1 91 ? -11.281 -10.539 -4.598 1 84.75 91 ASP A O 1
ATOM 713 N N . TRP A 1 92 ? -10.906 -9.875 -2.621 1 90.44 92 TRP A N 1
ATOM 714 C CA . TRP A 1 92 ? -9.586 -9.32 -2.924 1 90.44 92 TRP A CA 1
ATOM 715 C C . TRP A 1 92 ? -8.5 -10.031 -2.113 1 90.44 92 TRP A C 1
ATOM 717 O O . TRP A 1 92 ? -8.656 -10.242 -0.909 1 90.44 92 TRP A O 1
ATOM 727 N N . ALA A 1 93 ? -7.457 -10.438 -2.838 1 93.62 93 ALA A N 1
ATOM 728 C CA . ALA A 1 93 ? -6.383 -11.141 -2.145 1 93.62 93 ALA A CA 1
ATOM 729 C C . ALA A 1 93 ? -5.133 -10.266 -2.039 1 93.62 93 ALA A C 1
ATOM 731 O O . ALA A 1 93 ? -4.555 -10.133 -0.958 1 93.62 93 ALA A O 1
ATOM 732 N N . SER A 1 94 ? -4.762 -9.688 -3.17 1 93.94 94 SER A N 1
ATOM 733 C CA . SER A 1 94 ? -3.527 -8.906 -3.133 1 93.94 94 SER A CA 1
ATOM 734 C C . SER A 1 94 ? -3.447 -7.945 -4.312 1 93.94 94 SER A C 1
ATOM 736 O O . SER A 1 94 ? -4.059 -8.18 -5.355 1 93.94 94 SER A O 1
ATOM 738 N N . VAL A 1 95 ? -2.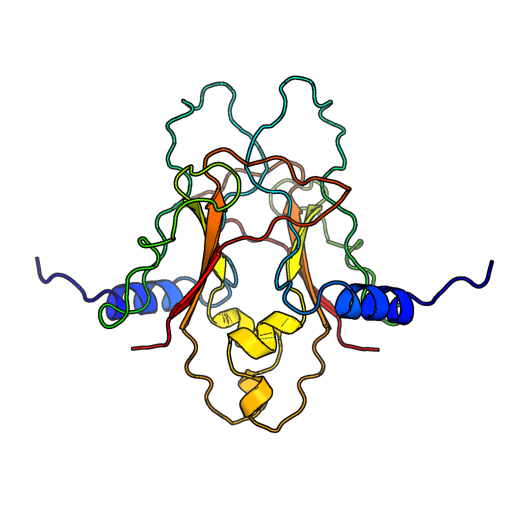727 -6.863 -4.051 1 93.12 95 VAL A N 1
ATOM 739 C CA . VAL A 1 95 ? -2.291 -5.953 -5.105 1 93.12 95 VAL A CA 1
ATOM 740 C C . VAL A 1 95 ? -0.772 -6.016 -5.246 1 93.12 95 VAL A C 1
ATOM 742 O O . VAL A 1 95 ? -0.049 -6.031 -4.25 1 93.12 95 VAL A O 1
ATOM 745 N N . TYR A 1 96 ? -0.297 -6.09 -6.535 1 91.44 96 TYR A N 1
ATOM 746 C CA . TYR A 1 96 ? 1.126 -6.137 -6.852 1 91.44 96 TYR A CA 1
ATOM 747 C C . TYR A 1 96 ? 1.553 -4.895 -7.625 1 91.44 96 TYR A C 1
ATOM 749 O O . TYR A 1 96 ? 0.899 -4.504 -8.594 1 91.44 96 TYR A O 1
ATOM 757 N N . VAL A 1 97 ? 2.658 -4.336 -7.129 1 88.81 97 VAL A N 1
ATOM 758 C CA . VAL A 1 97 ? 3.176 -3.145 -7.789 1 88.81 97 VAL A CA 1
ATOM 759 C C . VAL A 1 97 ? 4.504 -3.465 -8.469 1 88.81 97 VAL A C 1
ATOM 761 O O . VAL A 1 97 ? 5.41 -4.02 -7.84 1 88.81 97 VAL A O 1
ATOM 764 N N . TYR A 1 98 ? 4.59 -3.107 -9.703 1 87 98 TYR A N 1
ATOM 765 C CA . TYR A 1 98 ? 5.805 -3.277 -10.484 1 87 98 TYR A CA 1
ATOM 766 C C . TYR A 1 98 ? 6.328 -1.934 -10.977 1 87 98 TYR A C 1
ATOM 768 O O . TYR A 1 98 ? 5.551 -1.068 -11.391 1 87 98 TYR A O 1
ATOM 776 N N . THR A 1 99 ? 7.613 -1.8 -10.883 1 84.88 99 THR A N 1
ATOM 777 C CA . THR A 1 99 ? 8.234 -0.548 -11.289 1 84.88 99 THR A CA 1
ATOM 778 C C . THR A 1 99 ? 9.336 -0.803 -12.32 1 84.88 99 THR A C 1
ATOM 780 O O . THR A 1 99 ? 9.758 -1.943 -12.508 1 84.88 99 THR A O 1
ATOM 783 N N . CYS A 1 100 ? 9.656 0.228 -12.977 1 84.75 100 CYS A N 1
ATOM 784 C CA . CYS A 1 100 ? 10.688 0.132 -14.008 1 84.75 100 CYS A CA 1
ATOM 785 C C . CYS A 1 100 ? 12.023 -0.302 -13.414 1 84.75 100 CYS A C 1
ATOM 787 O O . CYS A 1 100 ? 12.477 0.273 -12.422 1 84.75 100 CYS A O 1
ATOM 789 N N . SER A 1 101 ? 12.664 -1.242 -14.062 1 83.62 101 SER A N 1
ATOM 790 C CA . SER A 1 101 ? 13.93 -1.752 -13.555 1 83.62 101 SER A CA 1
ATOM 791 C C . SER A 1 101 ? 15.031 -0.703 -13.672 1 83.62 101 SER A C 1
ATOM 793 O O . SER A 1 101 ? 16.062 -0.806 -13.008 1 83.62 101 SER A O 1
ATOM 795 N N . GLN A 1 102 ? 14.812 0.299 -14.555 1 80.88 102 GLN A N 1
ATOM 796 C CA . GLN A 1 102 ? 15.812 1.345 -14.727 1 80.88 102 GLN A CA 1
ATOM 797 C C . GLN A 1 102 ? 15.469 2.58 -13.898 1 80.88 102 GLN A C 1
ATOM 799 O O . GLN A 1 102 ? 16.156 3.598 -13.977 1 80.88 102 GLN A O 1
ATOM 804 N N . THR A 1 103 ? 14.461 2.49 -13.141 1 76.06 103 THR A N 1
ATOM 805 C CA . THR A 1 103 ? 14.008 3.592 -12.297 1 76.06 103 THR A CA 1
ATOM 806 C C . THR A 1 103 ? 13.953 4.895 -13.094 1 76.06 103 THR A C 1
ATOM 808 O O . THR A 1 103 ? 14.617 5.871 -12.742 1 76.06 103 THR A O 1
ATOM 811 N N . CYS A 1 104 ? 13.266 4.805 -14.18 1 75.62 104 CYS A N 1
ATOM 812 C CA . CYS A 1 104 ? 13.148 5.988 -15.023 1 75.62 104 CYS A CA 1
ATOM 813 C C . CYS A 1 104 ? 12.711 7.199 -14.203 1 75.62 104 CYS A C 1
ATOM 815 O O . CYS A 1 104 ? 11.922 7.074 -13.273 1 75.62 104 CYS A O 1
ATOM 817 N N . ALA A 1 105 ? 13.523 8.352 -14.445 1 62.75 105 ALA A N 1
ATOM 818 C CA . ALA A 1 105 ? 13.32 9.602 -13.719 1 62.75 105 ALA A CA 1
ATOM 819 C C . ALA A 1 105 ? 11.891 10.102 -13.891 1 62.75 105 ALA A C 1
ATOM 821 O O . ALA A 1 105 ? 11.258 9.867 -14.922 1 62.75 105 ALA A O 1
ATOM 822 N N . VAL A 1 106 ? 11.32 10.43 -12.688 1 58.53 106 VAL A N 1
ATOM 823 C CA . VAL A 1 106 ? 10.023 11.094 -12.742 1 58.53 106 VAL A CA 1
ATOM 824 C C . VAL A 1 106 ? 10.195 12.531 -13.227 1 58.53 106 VAL A C 1
ATOM 826 O O . VAL A 1 106 ? 11.07 13.258 -12.742 1 58.53 106 VAL A O 1
ATOM 829 N N . GLU A 1 107 ? 9.781 12.727 -14.484 1 53.09 107 GLU A N 1
ATOM 830 C CA . GLU A 1 107 ? 9.797 14.125 -14.914 1 53.09 107 GLU A CA 1
ATOM 831 C C . GLU A 1 107 ? 8.789 14.953 -14.125 1 53.09 107 GLU A C 1
ATOM 833 O O . GLU A 1 107 ? 7.73 14.453 -13.742 1 53.09 107 GLU A O 1
ATOM 838 N N . ASN A 1 108 ? 9.102 16.406 -13.867 1 47.03 108 ASN A N 1
ATOM 839 C CA . ASN A 1 108 ? 8.32 17.516 -13.336 1 47.03 108 ASN A CA 1
ATOM 840 C C . ASN A 1 108 ? 7.57 17.125 -12.07 1 47.03 108 ASN A C 1
ATOM 842 O O . ASN A 1 108 ? 6.34 17.109 -12.055 1 47.03 108 AS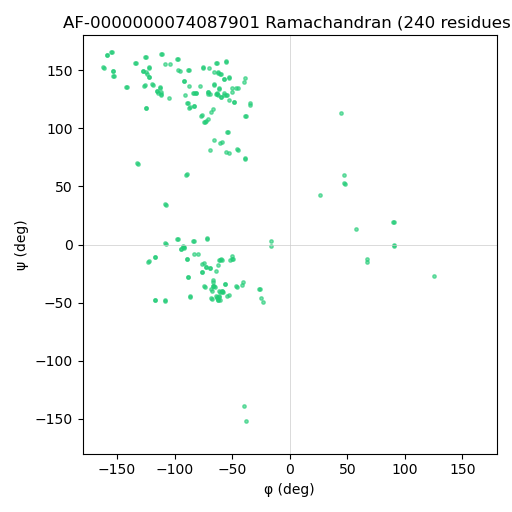N A O 1
ATOM 846 N N . HIS A 1 109 ? 8.234 16.734 -11.062 1 51.91 109 HIS A N 1
ATOM 847 C CA . HIS A 1 109 ? 7.684 16.469 -9.734 1 51.91 109 HIS A CA 1
ATOM 848 C C . HIS A 1 109 ? 6.586 15.414 -9.797 1 51.91 109 HIS A C 1
ATOM 850 O O . HIS A 1 109 ? 5.715 15.367 -8.922 1 51.91 109 HIS A O 1
ATOM 856 N N . GLY A 1 110 ? 6.609 14.812 -10.977 1 53.56 110 GLY A N 1
ATOM 857 C CA . GLY A 1 110 ? 5.469 14.016 -11.398 1 53.56 110 GLY A CA 1
ATOM 858 C C . GLY A 1 110 ? 5.578 12.555 -11.016 1 53.56 110 GLY A C 1
ATOM 859 O O . GLY A 1 110 ? 6.602 12.125 -10.469 1 53.56 110 GLY A O 1
ATOM 860 N N . TYR A 1 111 ? 4.684 12.031 -10.445 1 56.41 111 TYR A N 1
ATOM 861 C CA . TYR A 1 111 ? 4.488 10.609 -10.156 1 56.41 111 TYR A CA 1
ATOM 862 C C . TYR A 1 111 ? 4.605 9.773 -11.43 1 56.41 111 TYR A C 1
ATOM 864 O O . TYR A 1 111 ? 4.363 10.273 -12.531 1 56.41 111 TYR A O 1
ATOM 872 N N . ILE A 1 112 ? 5.516 8.789 -11.367 1 63.5 112 ILE A N 1
ATOM 873 C CA . ILE A 1 112 ? 5.633 7.871 -12.492 1 63.5 112 ILE A CA 1
ATOM 874 C C . ILE A 1 112 ? 4.496 6.848 -12.445 1 63.5 112 ILE A C 1
ATOM 876 O O . ILE A 1 112 ? 4.051 6.461 -11.359 1 63.5 112 ILE A O 1
ATOM 880 N N . LYS A 1 113 ? 3.938 6.641 -13.703 1 66.38 113 LYS A N 1
ATOM 881 C CA . LYS A 1 113 ? 2.953 5.57 -13.828 1 66.38 113 LYS A CA 1
ATOM 882 C C . LYS A 1 113 ? 3.604 4.203 -13.656 1 66.38 113 LYS A C 1
ATOM 884 O O . LYS A 1 113 ? 4.555 3.865 -14.367 1 66.38 113 LYS A O 1
ATOM 889 N N . GLU A 1 114 ? 3.178 3.609 -12.562 1 76.19 114 GLU A N 1
ATOM 890 C CA . GLU A 1 114 ? 3.662 2.248 -12.359 1 76.19 114 GLU A CA 1
ATOM 891 C C . GLU A 1 114 ? 2.578 1.223 -12.68 1 76.19 114 GLU A C 1
ATOM 893 O O . GLU A 1 114 ? 1.419 1.584 -12.898 1 76.19 114 GLU A O 1
ATOM 898 N N . PHE A 1 115 ? 3.051 0.014 -13.016 1 87.81 115 PHE A N 1
ATOM 899 C CA . PHE A 1 115 ? 2.119 -1.062 -13.336 1 87.81 115 PHE A CA 1
ATOM 900 C C . PHE A 1 115 ? 1.631 -1.751 -12.062 1 87.81 115 PHE A C 1
ATOM 902 O O . PHE A 1 115 ? 2.428 -2.078 -11.18 1 87.81 115 PHE A O 1
ATOM 909 N N . VAL A 1 116 ? 0.314 -1.867 -12.016 1 91.06 116 VAL A N 1
ATOM 910 C CA . VAL A 1 116 ? -0.323 -2.508 -10.875 1 91.06 116 VAL A CA 1
ATOM 911 C C . VAL A 1 116 ? -1.226 -3.643 -11.352 1 91.06 116 VAL A C 1
ATOM 913 O O . VAL A 1 116 ? -1.933 -3.502 -12.352 1 91.06 116 VAL A O 1
ATOM 916 N N . CYS A 1 117 ? -1.17 -4.766 -10.656 1 90.56 117 CYS A N 1
ATOM 917 C CA . CYS A 1 117 ? -2.119 -5.844 -10.914 1 90.56 117 CYS A CA 1
ATOM 918 C C . CYS A 1 117 ? -2.68 -6.395 -9.609 1 90.56 117 CYS A C 1
ATOM 920 O O . CYS A 1 117 ? -2.113 -6.168 -8.539 1 90.56 117 CYS A O 1
ATOM 922 N N . LYS A 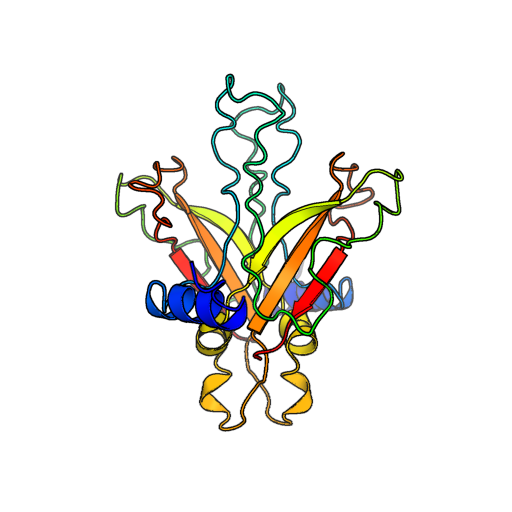1 118 ? -3.84 -6.988 -9.711 1 91.25 118 LYS A N 1
ATOM 923 C CA . LYS A 1 118 ? -4.484 -7.543 -8.523 1 91.25 118 LYS A CA 1
ATOM 924 C C . LYS A 1 118 ? -4.871 -9.008 -8.742 1 91.25 118 LYS A C 1
ATOM 926 O O . LYS A 1 118 ? -5.066 -9.438 -9.875 1 91.25 118 LYS A O 1
ATOM 931 N N . GLN A 1 119 ? -4.836 -9.719 -7.652 1 91.06 119 GLN A N 1
ATOM 932 C CA . GLN A 1 119 ? -5.402 -11.062 -7.625 1 91.06 119 GLN A CA 1
ATOM 933 C C . GLN A 1 119 ? -6.484 -11.18 -6.551 1 91.06 119 GLN A C 1
ATOM 935 O O . GLN A 1 119 ? -6.387 -10.555 -5.492 1 91.06 119 GLN A O 1
ATOM 940 N N . ASP A 1 120 ? -7.5 -11.977 -6.91 1 90.12 120 ASP A N 1
ATOM 941 C CA . ASP A 1 120 ? -8.547 -12.312 -5.953 1 90.12 120 ASP A CA 1
ATOM 942 C C . ASP A 1 120 ? -8.273 -13.672 -5.309 1 90.12 120 ASP A C 1
ATOM 944 O O . ASP A 1 120 ? -7.438 -14.438 -5.789 1 90.12 120 ASP A O 1
ATOM 948 N N . PHE A 1 121 ? -9.008 -13.75 -4.078 1 85.94 121 PHE A N 1
ATOM 949 C CA . PHE A 1 121 ? -8.836 -15.031 -3.41 1 85.94 121 PHE A CA 1
ATOM 950 C C . PHE A 1 121 ? -9.312 -16.172 -4.293 1 85.94 121 PHE A C 1
ATOM 952 O O . PHE A 1 121 ? -10.211 -15.992 -5.117 1 85.94 121 PHE A O 1
ATOM 959 N N . CYS A 1 122 ? -8.594 -17.297 -4.109 1 77.88 122 CYS A N 1
ATOM 960 C CA . CYS A 1 122 ? -8.906 -18.469 -4.914 1 77.88 122 CYS A CA 1
ATOM 961 C C . CYS A 1 122 ? -10.18 -19.141 -4.43 1 77.88 122 CYS A C 1
ATOM 963 O O . CYS A 1 122 ? -10.523 -19.062 -3.248 1 77.88 122 CYS A O 1
ATOM 965 N N . MET B 1 1 ? -2.438 34.938 2.955 1 36.56 1 MET B N 1
ATOM 966 C CA . MET B 1 1 ? -2.537 33.719 2.127 1 36.56 1 MET B CA 1
ATOM 967 C C . MET B 1 1 ? -3.439 32.688 2.783 1 36.56 1 MET B C 1
ATOM 969 O O . MET B 1 1 ? -3.215 32.312 3.934 1 36.56 1 MET B O 1
ATOM 973 N N . GLU B 1 2 ? -4.676 32.5 2.574 1 45.94 2 GLU B N 1
ATOM 974 C CA . GLU B 1 2 ? -5.672 31.719 3.287 1 45.94 2 GLU B CA 1
ATOM 975 C C . GLU B 1 2 ? -5.219 30.266 3.438 1 45.94 2 GLU B C 1
ATOM 977 O O . GLU B 1 2 ? -4.801 29.641 2.463 1 45.94 2 GLU B O 1
ATOM 982 N N . ASN B 1 3 ? -4.633 29.891 4.559 1 55 3 ASN B N 1
ATOM 983 C CA . ASN B 1 3 ? -4.066 28.594 4.914 1 55 3 ASN B CA 1
ATOM 984 C C . ASN B 1 3 ? -4.996 27.453 4.52 1 55 3 ASN B C 1
ATOM 986 O O . ASN B 1 3 ? -6.102 27.328 5.059 1 55 3 ASN B O 1
ATOM 990 N N . GLN B 1 4 ? -5.012 27.031 3.328 1 72.81 4 GLN B N 1
ATOM 991 C CA . GLN B 1 4 ? -5.879 25.953 2.863 1 72.81 4 GLN B CA 1
ATOM 992 C C . GLN B 1 4 ? -5.816 24.75 3.803 1 72.81 4 GLN B C 1
ATOM 994 O O . GLN B 1 4 ? -4.738 24.375 4.262 1 72.81 4 GLN B O 1
ATOM 999 N N . SER B 1 5 ? -6.973 24.406 4.297 1 86.94 5 SER B N 1
ATOM 1000 C CA . SER B 1 5 ? -7.074 23.266 5.195 1 86.94 5 SER B CA 1
ATOM 1001 C C . SER B 1 5 ? -6.449 22.016 4.578 1 86.94 5 SER B C 1
ATOM 1003 O O . SER B 1 5 ? -6.297 21.922 3.359 1 86.94 5 SER B O 1
ATOM 1005 N N . SER B 1 6 ? -5.828 21.219 5.426 1 87.06 6 SER B N 1
ATOM 1006 C CA . SER B 1 6 ? -5.289 19.938 4.98 1 87.06 6 SER B CA 1
ATOM 1007 C C . SER B 1 6 ? -6.301 19.172 4.133 1 87.06 6 SER B C 1
ATOM 1009 O O . SER B 1 6 ? -5.941 18.547 3.133 1 87.06 6 SER B O 1
ATOM 1011 N N . CYS B 1 7 ? -7.523 19.312 4.488 1 90.94 7 CYS B N 1
ATOM 1012 C CA . CYS B 1 7 ? -8.578 18.625 3.752 1 90.94 7 CYS B CA 1
ATOM 1013 C C . CYS B 1 7 ? -8.633 19.109 2.307 1 90.94 7 CYS B C 1
ATOM 1015 O O . CYS B 1 7 ? -8.719 18.312 1.38 1 90.94 7 CYS B O 1
ATOM 1017 N N . PHE B 1 8 ? -8.586 20.375 2.24 1 91.25 8 PHE B N 1
ATOM 1018 C CA . PHE B 1 8 ? -8.656 20.953 0.903 1 91.25 8 PHE B CA 1
ATOM 1019 C C . PHE B 1 8 ? -7.465 20.5 0.061 1 91.25 8 PHE B C 1
ATOM 1021 O O . PHE B 1 8 ? -7.629 20.094 -1.09 1 91.25 8 PHE B O 1
ATOM 1028 N N . ARG B 1 9 ? -6.32 20.594 0.61 1 89.94 9 ARG B N 1
ATOM 1029 C CA . ARG B 1 9 ? -5.105 20.219 -0.107 1 89.94 9 ARG B CA 1
ATOM 1030 C C . ARG B 1 9 ? -5.137 18.75 -0.496 1 89.94 9 ARG B C 1
ATOM 1032 O O . ARG B 1 9 ? -4.723 18.375 -1.598 1 89.94 9 ARG B O 1
ATOM 1039 N N . PHE B 1 10 ? -5.602 18.016 0.382 1 92.88 10 PHE B N 1
ATOM 1040 C CA . PHE B 1 10 ? -5.703 16.594 0.123 1 92.88 10 PHE B CA 1
ATOM 1041 C C . PHE B 1 10 ? -6.672 16.312 -1.023 1 92.88 10 PHE B C 1
ATOM 1043 O O . PHE B 1 10 ? -6.344 15.578 -1.957 1 92.88 10 PHE B O 1
ATOM 1050 N N . HIS B 1 11 ? -7.703 16.906 -1.023 1 93.06 11 HIS B N 1
ATOM 1051 C CA . HIS B 1 11 ? -8.695 16.688 -2.068 1 93.06 11 HIS B CA 1
ATOM 1052 C C . HIS B 1 11 ? -8.203 17.203 -3.416 1 93.06 11 HIS B C 1
ATOM 1054 O O . HIS B 1 11 ? -8.445 16.562 -4.449 1 93.06 11 HIS B O 1
ATOM 1060 N N . ARG B 1 12 ? -7.695 18.344 -3.299 1 92.5 12 ARG B N 1
ATOM 1061 C CA . ARG B 1 12 ? -7.137 18.891 -4.535 1 92.5 12 ARG B CA 1
ATOM 1062 C C . ARG B 1 12 ? -6.129 17.922 -5.152 1 92.5 12 ARG B C 1
ATOM 1064 O O . ARG B 1 12 ? -6.148 17.688 -6.359 1 92.5 12 ARG B O 1
ATOM 1071 N N . PHE B 1 13 ? -5.309 17.391 -4.32 1 90.25 13 PHE B N 1
ATOM 1072 C CA . PHE B 1 13 ? -4.312 16.438 -4.789 1 90.25 13 PHE B CA 1
ATOM 1073 C C . PHE B 1 13 ? -4.988 15.211 -5.41 1 90.25 13 PHE B C 1
ATOM 1075 O O . PHE B 1 13 ? -4.586 14.758 -6.484 1 90.25 13 PHE B O 1
ATOM 1082 N N . LEU B 1 14 ? -5.992 14.703 -4.777 1 91.94 14 LEU B N 1
ATOM 1083 C CA . LEU B 1 14 ? -6.723 13.547 -5.289 1 91.94 14 LEU B CA 1
ATOM 1084 C C . LEU B 1 14 ? -7.301 13.836 -6.672 1 91.94 14 LEU B C 1
ATOM 1086 O O . LEU B 1 14 ? -7.27 12.984 -7.555 1 91.94 14 LEU B O 1
ATOM 1090 N N . ASN B 1 15 ? -7.797 14.992 -6.816 1 92.88 15 ASN B N 1
ATOM 1091 C CA . ASN B 1 15 ? -8.414 15.367 -8.086 1 92.88 15 ASN B CA 1
ATOM 1092 C C . ASN B 1 15 ? -7.383 15.445 -9.203 1 92.88 15 ASN B C 1
ATOM 1094 O O . ASN B 1 15 ? -7.691 15.125 -10.359 1 92.88 15 ASN B O 1
ATOM 1098 N N . LEU B 1 16 ? -6.238 15.875 -8.859 1 88 16 LEU B N 1
ATOM 1099 C CA . LEU B 1 16 ? -5.168 16 -9.844 1 88 16 LEU B CA 1
ATOM 1100 C C . LEU B 1 16 ? -4.566 14.633 -10.172 1 88 16 LEU B C 1
ATOM 1102 O O . LEU B 1 16 ? -3.992 14.445 -11.242 1 88 16 LEU B O 1
ATOM 1106 N N . ASN B 1 17 ? -4.707 13.625 -9.188 1 86.38 17 ASN B N 1
ATOM 1107 C CA . ASN B 1 17 ? -4.121 12.297 -9.336 1 86.38 17 ASN B CA 1
ATOM 1108 C C . ASN B 1 17 ? -5.133 11.203 -9.008 1 86.38 17 ASN B C 1
ATOM 1110 O O . ASN B 1 17 ? -4.945 10.438 -8.055 1 86.38 17 ASN B O 1
ATOM 1114 N N . PRO B 1 18 ? -6.16 11.016 -9.875 1 90.25 18 PRO B N 1
ATOM 1115 C CA . PRO B 1 18 ? -7.316 10.203 -9.492 1 90.25 18 PRO B CA 1
ATOM 1116 C C . PRO B 1 18 ? -7.023 8.711 -9.523 1 90.25 18 PRO B C 1
ATOM 1118 O O . PRO B 1 18 ? -7.762 7.918 -8.922 1 90.25 18 PRO B O 1
ATOM 1121 N N . THR B 1 19 ? -5.973 8.25 -10.156 1 88.69 19 THR B N 1
ATOM 1122 C CA . THR B 1 19 ? -5.719 6.82 -10.258 1 88.69 19 THR B CA 1
ATOM 1123 C C . THR B 1 19 ? -4.551 6.414 -9.359 1 88.69 19 THR B C 1
ATOM 1125 O O . THR B 1 19 ? -4.168 5.242 -9.312 1 88.69 19 THR B O 1
ATOM 1128 N N . GLN B 1 20 ? -3.973 7.391 -8.633 1 86.12 20 GLN B N 1
ATOM 1129 C CA . GLN B 1 20 ? -2.848 7.098 -7.75 1 86.12 20 GLN B CA 1
ATOM 1130 C C . GLN B 1 20 ? -3.297 6.297 -6.531 1 86.12 20 GLN B C 1
ATOM 1132 O O . GLN B 1 20 ? -4.273 6.66 -5.867 1 86.12 20 GLN B O 1
ATOM 1137 N N . ILE B 1 21 ? -2.584 5.25 -6.262 1 90.06 21 ILE B N 1
ATOM 1138 C CA . ILE B 1 21 ? -2.996 4.41 -5.145 1 90.06 21 ILE B CA 1
ATOM 1139 C C . ILE B 1 21 ? -1.907 4.41 -4.07 1 90.06 21 ILE B C 1
ATOM 1141 O O . ILE B 1 21 ? -2.139 3.973 -2.941 1 90.06 21 ILE B O 1
ATOM 1145 N N . LEU B 1 22 ? -0.748 4.949 -4.398 1 89.12 22 LEU B N 1
ATOM 1146 C CA . LEU B 1 22 ? 0.387 4.914 -3.482 1 89.12 22 LEU B CA 1
ATOM 1147 C C . LEU B 1 22 ? 1.329 6.086 -3.74 1 89.12 22 LEU B C 1
ATOM 1149 O O . LEU B 1 22 ? 1.515 6.5 -4.887 1 89.12 22 LEU B O 1
ATOM 1153 N N . ARG B 1 23 ? 1.876 6.527 -2.617 1 83.88 23 ARG B N 1
ATOM 1154 C CA . ARG B 1 23 ? 2.988 7.473 -2.639 1 83.88 23 ARG B CA 1
ATOM 1155 C C . ARG B 1 23 ? 4.176 6.938 -1.843 1 83.88 23 ARG B C 1
ATOM 1157 O O . ARG B 1 23 ? 4.047 6.629 -0.656 1 83.88 23 ARG B O 1
ATOM 1164 N N . TYR B 1 24 ? 5.254 6.715 -2.436 1 79.06 24 TYR B N 1
ATOM 1165 C CA . TYR B 1 24 ? 6.461 6.227 -1.782 1 79.06 24 TYR B CA 1
ATOM 1166 C C . TYR B 1 24 ? 7.699 6.543 -2.615 1 79.06 24 TYR B C 1
ATOM 1168 O O . TYR B 1 24 ? 7.586 6.953 -3.773 1 79.06 24 TYR B O 1
ATOM 1176 N N . GLN B 1 25 ? 8.906 6.453 -1.894 1 68.38 25 GLN B N 1
ATOM 1177 C CA . GLN B 1 25 ? 10.141 6.602 -2.654 1 68.38 25 GLN B CA 1
ATOM 1178 C C . GLN B 1 25 ? 10.547 5.285 -3.312 1 68.38 25 GLN B C 1
ATOM 1180 O O . GLN B 1 25 ? 10.688 4.266 -2.635 1 68.38 25 GLN B O 1
ATOM 1185 N N . ARG B 1 26 ? 10.633 5.246 -4.645 1 60.62 26 ARG B N 1
ATOM 1186 C CA . ARG B 1 26 ? 11.047 4.043 -5.359 1 60.62 26 ARG B CA 1
ATOM 1187 C C . ARG B 1 26 ? 12.445 3.615 -4.941 1 60.62 26 ARG B C 1
ATOM 1189 O O . ARG B 1 26 ? 13.312 4.457 -4.695 1 60.62 26 ARG B O 1
ATOM 1196 N N . SER B 1 27 ? 12.609 2.246 -4.5 1 54.59 27 SER B N 1
ATOM 1197 C CA . SER B 1 27 ? 13.898 1.726 -4.055 1 54.59 27 SER B CA 1
ATOM 1198 C C . SER B 1 27 ? 15.039 2.234 -4.93 1 54.59 27 SER B C 1
ATOM 1200 O O . SER B 1 27 ? 16.203 2.205 -4.527 1 54.59 27 SER B O 1
ATOM 1202 N N . GLY B 1 28 ? 14.773 2.441 -6.199 1 47.84 28 GLY B N 1
ATOM 1203 C CA . GLY B 1 28 ? 15.914 2.697 -7.07 1 47.84 28 GLY B CA 1
ATOM 1204 C C . GLY B 1 28 ? 16.984 3.547 -6.418 1 47.84 28 GLY B C 1
ATOM 1205 O O . GLY B 1 28 ? 16.859 3.914 -5.246 1 47.84 28 GLY B O 1
ATOM 1206 N N . LYS B 1 29 ? 17.922 4.492 -7.43 1 43.28 29 LYS B N 1
ATOM 1207 C CA . LYS B 1 29 ? 19.312 4.941 -7.312 1 43.28 29 LYS B CA 1
ATOM 1208 C C . LYS B 1 29 ? 19.484 5.895 -6.133 1 43.28 29 LYS B C 1
ATOM 1210 O O . LYS B 1 29 ? 18.859 6.961 -6.098 1 43.28 29 LYS B O 1
ATOM 1215 N N . LEU B 1 30 ? 19.797 5.312 -4.957 1 38.28 30 LEU B N 1
ATOM 1216 C CA . LEU B 1 30 ? 20.594 6.254 -4.164 1 38.28 30 LEU B CA 1
ATOM 1217 C C . LEU B 1 30 ? 21.562 7.027 -5.051 1 38.28 30 LEU B C 1
ATOM 1219 O O . LEU B 1 30 ? 22.391 6.43 -5.738 1 38.28 30 LEU B O 1
ATOM 1223 N N . MET B 1 31 ? 21.219 7.891 -5.762 1 34.56 31 MET B N 1
ATOM 1224 C CA . MET B 1 31 ? 22.344 8.664 -6.297 1 34.56 31 MET B CA 1
ATOM 1225 C C . MET B 1 31 ? 23.422 8.852 -5.238 1 34.56 31 MET B C 1
ATOM 1227 O O . MET B 1 31 ? 23.125 9.156 -4.082 1 34.56 31 MET B O 1
ATOM 1231 N N . ILE B 1 32 ? 24.688 8.148 -5.434 1 36.16 32 ILE B N 1
ATOM 1232 C CA . ILE B 1 32 ? 25.891 8.266 -4.633 1 36.16 32 ILE B CA 1
ATOM 1233 C C . ILE B 1 32 ? 25.938 9.625 -3.939 1 36.16 32 ILE B C 1
ATOM 1235 O O . ILE B 1 32 ? 26.406 9.742 -2.809 1 36.16 32 ILE B O 1
ATOM 1239 N N . GLY B 1 33 ? 25.672 10.68 -4.582 1 33.62 33 GLY B N 1
ATOM 1240 C CA . GLY B 1 33 ? 25.844 12.047 -4.113 1 33.62 33 GLY B CA 1
ATOM 1241 C C . GLY B 1 33 ? 24.672 12.516 -3.258 1 33.62 33 GLY B C 1
ATOM 1242 O O . GLY B 1 33 ? 24.547 13.719 -2.998 1 33.62 33 GLY B O 1
ATOM 1243 N N . TYR B 1 34 ? 23.766 11.734 -3.264 1 34.09 34 TYR B N 1
ATOM 1244 C CA . TYR B 1 34 ? 22.688 12.297 -2.473 1 34.09 34 TYR B CA 1
ATOM 1245 C C . TYR B 1 34 ? 23 12.234 -0.984 1 34.09 34 TYR B C 1
ATOM 1247 O O . TYR B 1 34 ? 23.609 11.266 -0.511 1 34.09 34 TYR B O 1
ATOM 1255 N N . GLU B 1 35 ? 23.344 13.438 -0.428 1 34.25 35 GLU B N 1
ATOM 1256 C CA . GLU B 1 35 ? 23.5 13.625 1.012 1 34.25 35 GLU B CA 1
ATOM 1257 C C . GLU B 1 35 ? 22.5 12.766 1.789 1 34.25 35 GLU B C 1
ATOM 1259 O O . GLU B 1 35 ? 21.375 12.562 1.35 1 34.25 35 GLU B O 1
ATOM 1264 N N . PRO B 1 36 ? 23.016 11.898 2.646 1 36.31 36 PRO B N 1
ATOM 1265 C CA . PRO B 1 36 ? 22.203 11.211 3.66 1 36.31 36 PRO B CA 1
ATOM 1266 C C . PRO B 1 36 ? 20.969 11.992 4.066 1 36.31 36 PRO B C 1
ATOM 1268 O O . PRO B 1 36 ? 20.031 11.43 4.637 1 36.31 36 PRO B O 1
ATOM 1271 N N . ASN B 1 37 ? 21.078 13.266 4.16 1 34.44 37 ASN B N 1
ATOM 1272 C CA . ASN B 1 37 ? 20.031 14.148 4.672 1 34.44 37 ASN B CA 1
ATOM 1273 C C . ASN B 1 37 ? 18.781 14.102 3.807 1 34.44 37 ASN B C 1
ATOM 1275 O O . ASN B 1 37 ? 17.953 15.016 3.842 1 34.44 37 ASN B O 1
ATOM 1279 N N . LEU B 1 38 ? 18.938 13.633 2.664 1 36.84 38 LEU B N 1
ATOM 1280 C CA . LEU B 1 38 ? 17.812 13.742 1.74 1 36.84 38 LEU B CA 1
ATOM 1281 C C . LEU B 1 38 ? 16.547 13.172 2.363 1 36.84 38 LEU B C 1
ATOM 1283 O O . LEU B 1 38 ? 16.484 11.992 2.701 1 36.84 38 LEU B O 1
ATOM 1287 N N . SER B 1 39 ? 15.883 13.805 3.184 1 39.47 39 SER B N 1
ATOM 1288 C CA . SER B 1 39 ? 14.469 13.953 3.514 1 39.47 39 SER B CA 1
ATOM 1289 C C . SER B 1 39 ? 13.578 13.445 2.385 1 39.47 39 SER B C 1
ATOM 1291 O O . SER B 1 39 ? 12.5 13.984 2.146 1 39.47 39 SER B O 1
ATOM 1293 N N . HIS B 1 40 ? 14.258 13.055 1.448 1 42.16 40 HIS B N 1
ATOM 1294 C CA . HIS B 1 40 ? 13.398 12.695 0.322 1 42.16 40 HIS B CA 1
ATOM 1295 C C . HIS B 1 40 ? 12.297 11.734 0.751 1 42.16 40 HIS B C 1
ATOM 1297 O O . HIS B 1 40 ? 11.516 11.266 -0.082 1 42.16 40 HIS B O 1
ATOM 1303 N N . LEU B 1 41 ? 12.461 11.227 1.888 1 51.31 41 LEU B N 1
ATOM 1304 C CA . LEU B 1 41 ? 11.258 10.586 2.396 1 51.31 41 LEU B CA 1
ATOM 1305 C C . LEU B 1 41 ? 10.117 11.594 2.518 1 51.31 41 LEU B C 1
ATOM 1307 O O . LEU B 1 41 ? 10.281 12.656 3.117 1 51.31 41 LEU B O 1
ATOM 1311 N N . GLY B 1 42 ? 9.414 11.766 1.523 1 61.5 42 GLY B N 1
ATOM 1312 C CA . GLY B 1 42 ? 8.336 12.727 1.347 1 61.5 42 GLY B CA 1
ATOM 1313 C C . GLY B 1 42 ? 7.48 12.898 2.586 1 61.5 42 GLY B C 1
ATOM 1314 O O . GLY B 1 42 ? 7.664 12.188 3.578 1 61.5 42 GLY B O 1
ATOM 1315 N N . ILE B 1 43 ? 7.039 14.188 2.811 1 73.88 43 ILE B N 1
ATOM 1316 C CA . ILE B 1 43 ? 6.023 14.555 3.791 1 73.88 43 ILE B CA 1
ATOM 1317 C C . ILE B 1 43 ? 4.688 13.93 3.406 1 73.88 43 ILE B C 1
ATOM 1319 O O . ILE B 1 43 ? 4.34 13.867 2.225 1 73.88 43 ILE B O 1
ATOM 1323 N N . PRO B 1 44 ? 4.152 13.281 4.457 1 86.75 44 PRO B N 1
ATOM 1324 C CA . PRO B 1 44 ? 2.832 12.727 4.141 1 86.75 44 PRO B CA 1
ATOM 1325 C C . PRO B 1 44 ? 1.844 13.789 3.674 1 86.75 44 PRO B C 1
ATOM 1327 O O . PRO B 1 44 ? 1.947 14.953 4.074 1 86.75 44 PRO B O 1
ATOM 1330 N N . LEU B 1 45 ? 1.059 13.391 2.736 1 88.94 45 LEU B N 1
ATOM 1331 C CA . LEU B 1 45 ? -0.101 14.211 2.402 1 88.94 45 LEU B CA 1
ATOM 1332 C C . LEU B 1 45 ? -1.202 14.047 3.445 1 88.94 45 LEU B C 1
ATOM 1334 O O . LEU B 1 45 ? -1.861 13.008 3.498 1 88.94 45 LEU B O 1
ATOM 1338 N N . ILE B 1 46 ? -1.399 15.109 4.164 1 90.56 46 ILE B N 1
ATOM 1339 C CA . ILE B 1 46 ? -2.279 15.039 5.324 1 90.56 46 ILE B CA 1
ATOM 1340 C C . ILE B 1 46 ? -3.734 15.156 4.879 1 90.56 46 ILE B C 1
ATOM 1342 O O . ILE B 1 46 ? -4.09 16.094 4.152 1 90.56 46 ILE B O 1
ATOM 1346 N N . ALA B 1 47 ? -4.562 14.234 5.355 1 93 47 ALA B N 1
ATOM 1347 C CA . ALA B 1 47 ? -5.949 14.18 4.898 1 93 47 ALA B CA 1
ATOM 1348 C C . ALA B 1 47 ? -6.848 15.07 5.762 1 93 47 ALA B C 1
ATOM 1350 O O . ALA B 1 47 ? -7.902 15.523 5.309 1 93 47 ALA B O 1
ATOM 1351 N N . THR B 1 48 ? -6.496 15.273 6.992 1 89.56 48 THR B N 1
ATOM 1352 C CA . THR B 1 48 ? -7.34 16.062 7.883 1 89.56 48 THR B CA 1
ATOM 1353 C C . THR B 1 48 ? -6.504 16.719 8.984 1 89.56 48 THR B C 1
ATOM 1355 O O . THR B 1 48 ? -5.488 16.156 9.406 1 89.56 48 THR B O 1
ATOM 1358 N N . ASP B 1 49 ? -6.984 17.859 9.398 1 85.19 49 ASP B N 1
ATOM 1359 C CA . ASP B 1 49 ? -6.352 18.562 10.508 1 85.19 49 ASP B CA 1
ATOM 1360 C C . ASP B 1 49 ? -7 18.188 11.836 1 85.19 49 ASP B C 1
ATOM 1362 O O . ASP B 1 49 ? -6.598 18.688 12.891 1 85.19 49 ASP B O 1
ATOM 1366 N N . ARG B 1 50 ? -7.992 17.375 11.828 1 81.25 50 ARG B N 1
ATOM 1367 C CA . ARG B 1 50 ? -8.773 17.047 13.016 1 81.25 50 ARG B CA 1
ATOM 1368 C C . ARG B 1 50 ? -8.25 15.789 13.688 1 81.25 50 ARG B C 1
ATOM 1370 O O . ARG B 1 50 ? -8.828 15.32 14.672 1 81.25 50 ARG B O 1
ATOM 1377 N N . ALA B 1 51 ? -7.301 15.156 13.148 1 75.88 51 ALA B N 1
ATOM 1378 C CA . ALA B 1 51 ? -6.684 13.961 13.711 1 75.88 51 ALA B CA 1
ATOM 1379 C C . ALA B 1 51 ? -5.176 14.133 13.852 1 75.88 51 ALA B C 1
ATOM 1381 O O . ALA B 1 51 ? -4.582 15 13.203 1 75.88 51 ALA B O 1
ATOM 1382 N N . PRO B 1 52 ? -4.664 13.43 14.945 1 69.62 52 PRO B N 1
ATOM 1383 C CA . PRO B 1 52 ? -3.209 13.539 15.07 1 69.62 52 PRO B CA 1
ATOM 1384 C C . PRO B 1 52 ? -2.486 13.32 13.75 1 69.62 52 PRO B C 1
ATOM 1386 O O . PRO B 1 52 ? -2.906 12.484 12.945 1 69.62 52 PRO B O 1
ATOM 1389 N N . VAL B 1 53 ? -1.513 14.273 13.578 1 65.75 53 VAL B N 1
ATOM 1390 C CA . VAL B 1 53 ? -0.71 14.195 12.359 1 65.75 53 VAL B CA 1
ATOM 1391 C C . VAL B 1 53 ? 0.14 12.922 12.383 1 65.75 53 VAL B C 1
ATOM 1393 O O . VAL B 1 53 ? 0.663 12.539 13.43 1 65.75 53 VAL B O 1
ATOM 1396 N N . PRO B 1 54 ? 0.271 12.188 11.273 1 66.94 54 PRO B N 1
ATOM 1397 C CA . PRO B 1 54 ? 1.139 11.008 11.156 1 66.94 54 PRO B CA 1
ATOM 1398 C C . PRO B 1 54 ? 2.561 11.273 11.648 1 66.94 54 PRO B C 1
ATOM 1400 O O . PRO B 1 54 ? 3.281 10.336 12 1 66.94 54 PRO B O 1
ATOM 1403 N N . GLY B 1 55 ? 2.986 12.555 11.891 1 65.19 55 GLY B N 1
ATOM 1404 C CA . GLY B 1 55 ? 4.312 12.891 12.383 1 65.19 55 GLY B CA 1
ATOM 1405 C C . GLY B 1 55 ? 4.523 12.523 13.836 1 65.19 55 GLY B C 1
ATOM 1406 O O . GLY B 1 55 ? 5.645 12.586 14.344 1 65.19 55 GLY B O 1
ATOM 1407 N N . GLY B 1 56 ? 3.662 11.922 14.43 1 76.25 56 GLY B N 1
ATOM 1408 C CA . GLY B 1 56 ? 3.783 11.562 15.836 1 76.25 56 GLY B CA 1
ATOM 1409 C C . GLY B 1 56 ? 4.012 10.086 16.062 1 76.25 56 GLY B C 1
ATOM 1410 O O . GLY B 1 56 ? 3.535 9.523 17.047 1 76.25 56 GLY B O 1
ATOM 1411 N N . ALA B 1 57 ? 4.758 9.43 15.125 1 87.06 57 ALA B N 1
ATOM 1412 C CA . ALA B 1 57 ? 5.016 8.008 15.312 1 87.06 57 ALA B CA 1
ATOM 1413 C C . ALA B 1 57 ? 5.961 7.77 16.484 1 87.06 57 ALA B C 1
ATOM 1415 O O . ALA B 1 57 ? 6.949 8.492 16.656 1 87.06 57 ALA B O 1
ATOM 1416 N N . PRO B 1 58 ? 5.551 6.867 17.375 1 91.69 58 PRO B N 1
ATOM 1417 C CA . PRO B 1 58 ? 6.496 6.527 18.438 1 91.69 58 PRO B CA 1
ATOM 1418 C C . PRO B 1 58 ? 7.848 6.059 17.906 1 91.69 58 PRO B C 1
ATOM 1420 O O . PRO B 1 58 ? 7.934 5.578 16.766 1 91.69 58 PRO B O 1
ATOM 1423 N N . ASP B 1 59 ? 8.828 6.203 18.812 1 91.88 59 ASP B N 1
ATOM 1424 C CA . ASP B 1 59 ? 10.156 5.73 18.438 1 91.88 59 ASP B CA 1
ATOM 1425 C C . ASP B 1 59 ? 10.164 4.223 18.219 1 91.88 59 ASP B C 1
ATOM 1427 O O . ASP B 1 59 ? 9.258 3.52 18.672 1 91.88 59 ASP B O 1
ATOM 1431 N N . CYS B 1 60 ? 11.203 3.852 17.375 1 89.31 60 CYS B N 1
ATOM 1432 C CA . CYS B 1 60 ? 11.367 2.43 17.094 1 89.31 60 CYS B CA 1
ATOM 1433 C C . CYS B 1 60 ? 11.484 1.629 18.391 1 89.31 60 CYS B C 1
ATOM 1435 O O . CYS B 1 60 ? 12.32 1.941 19.25 1 89.31 60 CYS B O 1
ATOM 1437 N N . GLU B 1 61 ? 10.664 0.613 18.453 1 88.31 61 GLU B N 1
ATOM 1438 C CA . GLU B 1 61 ? 10.633 -0.167 19.688 1 88.31 61 GLU B CA 1
ATOM 1439 C C . GLU B 1 61 ? 11.891 -1.022 19.828 1 88.31 61 GLU B C 1
ATOM 1441 O O . GLU B 1 61 ? 12.211 -1.493 20.922 1 88.31 61 GLU B O 1
ATOM 1446 N N . ARG B 1 62 ? 12.531 -1.244 18.859 1 85.38 62 ARG B N 1
ATOM 1447 C CA . ARG B 1 62 ? 13.703 -2.117 18.875 1 85.38 62 ARG B CA 1
ATOM 1448 C C . ARG B 1 62 ? 14.961 -1.343 19.25 1 85.38 62 ARG B C 1
ATOM 1450 O O . ARG B 1 62 ? 15.773 -1.823 20.047 1 85.38 62 ARG B O 1
ATOM 1457 N N . CYS B 1 63 ? 15.188 -0.212 18.734 1 89.88 63 CYS B N 1
ATOM 1458 C CA . CYS B 1 63 ? 16.469 0.469 18.906 1 89.88 63 CYS B CA 1
ATOM 1459 C C . CYS B 1 63 ? 16.266 1.848 19.531 1 89.88 63 CYS B C 1
ATOM 1461 O O . CYS B 1 63 ? 17.234 2.504 19.922 1 89.88 63 CYS B O 1
ATOM 1463 N N . GLY B 1 64 ? 15.102 2.316 19.531 1 92.38 64 GLY B N 1
ATOM 1464 C CA . GLY B 1 64 ? 14.812 3.596 20.156 1 92.38 64 GLY B CA 1
ATOM 1465 C C . GLY B 1 64 ? 14.938 4.77 19.203 1 92.38 64 GLY B C 1
ATOM 1466 O O . GLY B 1 64 ? 14.641 5.906 19.562 1 92.38 64 GLY B O 1
ATOM 1467 N N . ALA B 1 65 ? 15.289 4.598 17.984 1 89.81 65 ALA B N 1
ATOM 1468 C CA . ALA B 1 65 ? 15.43 5.676 17.016 1 89.81 65 ALA B CA 1
ATOM 1469 C C . ALA B 1 65 ? 14.07 6.176 16.547 1 89.81 65 ALA B C 1
ATOM 1471 O O . ALA B 1 65 ? 13.078 5.445 16.594 1 89.81 65 ALA B O 1
ATOM 1472 N N . PRO B 1 66 ? 14.07 7.434 16.156 1 89.88 66 PRO B N 1
ATOM 1473 C CA . PRO B 1 66 ? 12.805 7.941 15.602 1 89.88 66 PRO B CA 1
ATOM 1474 C C . PRO B 1 66 ? 12.375 7.207 14.336 1 89.88 66 PRO B C 1
ATOM 1476 O O . PRO B 1 66 ? 13.219 6.719 13.586 1 89.88 66 PRO B O 1
ATOM 1479 N N . ARG B 1 67 ? 11.062 7.102 14.156 1 86.62 67 ARG B N 1
ATOM 1480 C CA . ARG B 1 67 ? 10.531 6.57 12.906 1 86.62 67 ARG B CA 1
ATOM 1481 C C . ARG B 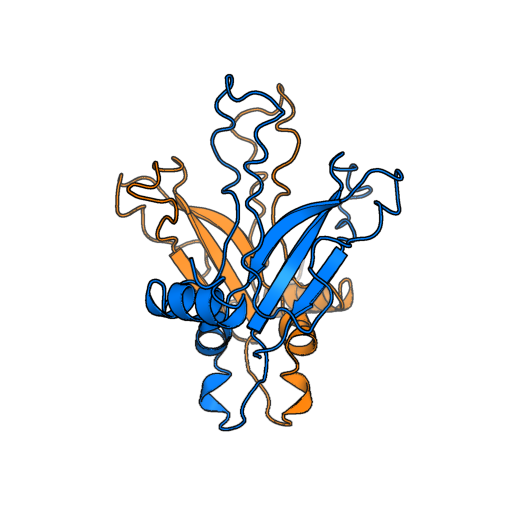1 67 ? 10.344 7.68 11.875 1 86.62 67 ARG B C 1
ATOM 1483 O O . ARG B 1 67 ? 10.141 8.844 12.234 1 86.62 67 ARG B O 1
ATOM 1490 N N . CYS B 1 68 ? 10.492 7.254 10.594 1 84.94 68 CYS B N 1
ATOM 1491 C CA . CYS B 1 68 ? 10.312 8.203 9.508 1 84.94 68 CYS B CA 1
ATOM 1492 C C . CYS B 1 68 ? 9.219 7.734 8.555 1 84.94 68 CYS B C 1
ATOM 1494 O O . CYS B 1 68 ? 9.031 6.535 8.352 1 84.94 68 CYS B O 1
ATOM 1496 N N . PHE B 1 69 ? 8.617 8.734 7.926 1 87 69 PHE B N 1
ATOM 1497 C CA . PHE B 1 69 ? 7.602 8.461 6.914 1 87 69 PHE B CA 1
ATOM 1498 C C . PHE B 1 69 ? 8.211 7.715 5.73 1 87 69 PHE B C 1
ATOM 1500 O O . PHE B 1 69 ? 9.242 8.125 5.199 1 87 69 PHE B O 1
ATOM 1507 N N . GLU B 1 70 ? 7.527 6.664 5.406 1 84.12 70 GLU B N 1
ATOM 1508 C CA . GLU B 1 70 ? 8.07 5.852 4.324 1 84.12 70 GLU B CA 1
ATOM 1509 C C . GLU B 1 70 ? 7.125 5.809 3.131 1 84.12 70 GLU B C 1
ATOM 1511 O O . GLU B 1 70 ? 7.559 5.945 1.983 1 84.12 70 GLU B O 1
ATOM 1516 N N . LEU B 1 71 ? 5.844 5.566 3.295 1 87.12 71 LEU B N 1
ATOM 1517 C CA . LEU B 1 71 ? 4.895 5.48 2.189 1 87.12 71 LEU B CA 1
ATOM 1518 C C . LEU B 1 71 ? 3.48 5.801 2.658 1 87.12 71 LEU B C 1
ATOM 1520 O O . LEU B 1 71 ? 3.209 5.812 3.861 1 87.12 71 LEU B O 1
ATOM 1524 N N . GLN B 1 72 ? 2.611 6.039 1.711 1 90.06 72 GLN B N 1
ATOM 1525 C CA . GLN B 1 72 ? 1.215 6.375 1.971 1 90.06 72 GLN B CA 1
ATOM 1526 C C . GLN B 1 72 ? 0.293 5.719 0.945 1 90.06 72 GLN B C 1
ATOM 1528 O O . GLN B 1 72 ? 0.6 5.699 -0.249 1 90.06 72 GLN B O 1
ATOM 1533 N N . LEU B 1 73 ? -0.831 5.141 1.471 1 92.81 73 LEU B N 1
ATOM 1534 C CA . LEU B 1 73 ? -1.864 4.605 0.591 1 92.81 73 LEU B CA 1
ATOM 1535 C C . LEU B 1 73 ? -2.924 5.664 0.292 1 92.81 73 LEU B C 1
ATOM 1537 O O . LEU B 1 73 ? -3.324 6.414 1.184 1 92.81 73 LEU B O 1
ATOM 1541 N N . MET B 1 74 ? -3.355 5.648 -0.951 1 93.44 74 MET B N 1
ATOM 1542 C CA . MET B 1 74 ? -4.285 6.68 -1.4 1 93.44 74 MET B CA 1
ATOM 1543 C C . MET B 1 74 ? -5.664 6.086 -1.677 1 93.44 74 MET B C 1
ATOM 1545 O O . MET B 1 74 ? -5.793 4.883 -1.895 1 93.44 74 MET B O 1
ATOM 1549 N N . PRO B 1 75 ? -6.719 6.945 -1.776 1 93.12 75 PRO B N 1
ATOM 1550 C CA . PRO B 1 75 ? -8.109 6.492 -1.767 1 93.12 75 PRO B CA 1
ATOM 1551 C C . PRO B 1 75 ? -8.477 5.672 -3.002 1 93.12 75 PRO B C 1
ATOM 1553 O O . PRO B 1 75 ? -9.344 4.797 -2.932 1 93.12 75 PRO B O 1
ATOM 1556 N N . HIS B 1 76 ? -7.887 5.926 -4.117 1 92.31 76 HIS B N 1
ATOM 1557 C CA . HIS B 1 76 ? -8.273 5.195 -5.32 1 92.31 76 HIS B CA 1
ATOM 1558 C C . HIS B 1 76 ? -8.031 3.697 -5.156 1 92.31 76 HIS B C 1
ATOM 1560 O O . HIS B 1 76 ? -8.555 2.893 -5.934 1 92.31 76 HIS B O 1
ATOM 1566 N N . LEU B 1 77 ? -7.285 3.342 -4.117 1 92.5 77 LEU B N 1
ATOM 1567 C CA . LEU B 1 77 ? -7.094 1.934 -3.787 1 92.5 77 LEU B CA 1
ATOM 1568 C C . LEU B 1 77 ? -8.438 1.241 -3.576 1 92.5 77 LEU B C 1
ATOM 1570 O O . LEU B 1 77 ? -8.594 0.065 -3.912 1 92.5 77 LEU B O 1
ATOM 1574 N N . LEU B 1 78 ? -9.414 1.9 -3.047 1 91.19 78 LEU B N 1
ATOM 1575 C CA . LEU B 1 78 ? -10.734 1.34 -2.785 1 91.19 78 LEU B CA 1
ATOM 1576 C C . LEU B 1 78 ? -11.367 0.827 -4.074 1 91.19 78 LEU B C 1
ATOM 1578 O O . LEU B 1 78 ? -11.977 -0.245 -4.086 1 91.19 78 LEU B O 1
ATOM 1582 N N . SER B 1 79 ? -11.164 1.584 -5.109 1 89.75 79 SER B N 1
ATOM 1583 C CA . SER B 1 79 ? -11.703 1.171 -6.398 1 89.75 79 SER B CA 1
ATOM 1584 C C . SER B 1 79 ? -10.992 -0.071 -6.926 1 89.75 79 SER B C 1
ATOM 1586 O O . SER B 1 79 ? -11.633 -0.982 -7.457 1 89.75 79 SER B O 1
ATOM 1588 N N . LEU B 1 80 ? -9.719 -0.077 -6.695 1 88.44 80 LEU B N 1
ATOM 1589 C CA . LEU B 1 80 ? -8.922 -1.194 -7.188 1 88.44 80 LEU B CA 1
ATOM 1590 C C . LEU B 1 80 ? -9.305 -2.49 -6.48 1 88.44 80 LEU B C 1
ATOM 1592 O O . LEU B 1 80 ? -9.352 -3.553 -7.105 1 88.44 80 LEU B O 1
ATOM 1596 N N . ILE B 1 81 ? -9.625 -2.395 -5.227 1 87.81 81 ILE B N 1
ATOM 1597 C CA . ILE B 1 81 ? -9.898 -3.617 -4.48 1 87.81 81 ILE B CA 1
ATOM 1598 C C . ILE B 1 81 ? -11.391 -3.93 -4.531 1 87.81 81 ILE B C 1
ATOM 1600 O O . ILE B 1 81 ? -11.844 -4.93 -3.967 1 87.81 81 ILE B O 1
ATOM 1604 N N . GLY B 1 82 ? -12.188 -3.072 -5.176 1 85.38 82 GLY B N 1
ATOM 1605 C CA . GLY B 1 82 ? -13.586 -3.363 -5.465 1 85.38 82 GLY B CA 1
ATOM 1606 C C . GLY B 1 82 ? -14.523 -2.92 -4.367 1 85.38 82 GLY B C 1
ATOM 1607 O O . GLY B 1 82 ? -15.656 -3.402 -4.277 1 85.38 82 GLY B O 1
ATOM 1608 N N . VAL B 1 83 ? -14.117 -2.039 -3.518 1 83.44 83 VAL B N 1
ATOM 1609 C CA . VAL B 1 83 ? -14.938 -1.565 -2.41 1 83.44 83 VAL B CA 1
ATOM 1610 C C . VAL B 1 83 ? -16.031 -0.644 -2.938 1 83.44 83 VAL B C 1
ATOM 1612 O O . VAL B 1 83 ? -17.141 -0.606 -2.391 1 83.44 83 VAL B O 1
ATOM 1615 N N . ASP B 1 84 ? -15.727 0.114 -3.912 1 76.56 84 ASP B N 1
ATOM 1616 C CA . ASP B 1 84 ? -16.688 1.065 -4.449 1 76.56 84 ASP B CA 1
ATOM 1617 C C . ASP B 1 84 ? -17.953 0.351 -4.949 1 76.56 84 ASP B C 1
ATOM 1619 O O . ASP B 1 84 ? -19 0.974 -5.125 1 76.56 84 ASP B O 1
ATOM 1623 N N . GLN B 1 85 ? -17.938 -0.938 -5.098 1 75 85 GLN B N 1
ATOM 1624 C CA . GLN B 1 85 ? -19.062 -1.688 -5.641 1 75 85 GLN B CA 1
ATOM 1625 C C . GLN B 1 85 ? -20.016 -2.115 -4.535 1 75 85 GLN B C 1
ATOM 1627 O O . GLN B 1 85 ? -21.141 -2.547 -4.809 1 75 85 GLN B O 1
ATOM 1632 N N . ILE B 1 86 ? -19.609 -1.998 -3.324 1 72.94 86 ILE B N 1
ATOM 1633 C CA . ILE B 1 86 ? -20.391 -2.539 -2.219 1 72.94 86 ILE B CA 1
ATOM 1634 C C . ILE B 1 86 ? -21.469 -1.531 -1.798 1 72.94 86 ILE B C 1
ATOM 1636 O O . ILE B 1 86 ? -22.469 -1.902 -1.201 1 72.94 86 ILE B O 1
ATOM 1640 N N . GLY B 1 87 ? -21.594 -0.491 -2.424 1 63.84 87 GLY B N 1
ATOM 1641 C CA . GLY B 1 87 ? -22.672 0.459 -2.178 1 63.84 87 GLY B CA 1
ATOM 1642 C C . GLY B 1 87 ? -22.578 1.13 -0.821 1 63.84 87 GLY B C 1
ATOM 1643 O O . GLY B 1 87 ? -23.469 1.874 -0.426 1 63.84 87 GLY B O 1
ATOM 1644 N N . ARG B 1 88 ? -21.766 0.65 0.043 1 69.56 88 ARG B N 1
ATOM 1645 C CA . ARG B 1 88 ? -21.594 1.39 1.29 1 69.56 88 ARG B CA 1
ATOM 1646 C C . ARG B 1 88 ? -20.359 2.279 1.237 1 69.56 88 ARG B C 1
ATOM 1648 O O . ARG B 1 88 ? -19.422 2 0.491 1 69.56 88 ARG B O 1
ATOM 1655 N N . SER B 1 89 ? -20.5 3.453 2.041 1 73.5 89 SER B N 1
ATOM 1656 C CA . SER B 1 89 ? -19.438 4.457 2.002 1 73.5 89 SER B CA 1
ATOM 1657 C C . SER B 1 89 ? -18.344 4.152 3.027 1 73.5 89 SER B C 1
ATOM 1659 O O . SER B 1 89 ? -18.641 3.717 4.141 1 73.5 89 SER B O 1
ATOM 1661 N N . ILE B 1 90 ? -17.188 3.916 2.596 1 82.06 90 ILE B N 1
ATOM 1662 C CA . ILE B 1 90 ? -16.031 3.818 3.482 1 82.06 90 ILE B CA 1
ATOM 1663 C C . ILE B 1 90 ? -15.406 5.199 3.676 1 82.06 90 ILE B C 1
ATOM 1665 O O . ILE B 1 90 ? -15.18 5.922 2.705 1 82.06 90 ILE B O 1
ATOM 1669 N N . ASP B 1 91 ? -15.359 5.59 5.051 1 84.75 91 ASP B N 1
ATOM 1670 C CA . ASP B 1 91 ? -14.75 6.887 5.344 1 84.75 91 ASP B CA 1
ATOM 1671 C C . ASP B 1 91 ? -13.25 6.75 5.582 1 84.75 91 ASP B C 1
ATOM 1673 O O . ASP B 1 91 ? -12.773 6.953 6.699 1 84.75 91 ASP B O 1
ATOM 1677 N N . TRP B 1 92 ? -12.57 6.301 4.695 1 90.62 92 TRP B N 1
ATOM 1678 C CA . TRP B 1 92 ? -11.117 6.148 4.75 1 90.62 92 TRP B CA 1
ATOM 1679 C C . TRP B 1 92 ? -10.438 7.102 3.775 1 90.62 92 TRP B C 1
ATOM 1681 O O . TRP B 1 92 ? -10.844 7.215 2.619 1 90.62 92 TRP B O 1
ATOM 1691 N N . ALA B 1 93 ? -9.43 7.812 4.312 1 93.62 93 ALA B N 1
ATOM 1692 C CA . ALA B 1 93 ? -8.734 8.766 3.457 1 93.62 93 ALA B CA 1
ATOM 1693 C C . ALA B 1 93 ? -7.332 8.273 3.109 1 93.62 93 ALA B C 1
ATOM 1695 O O . ALA B 1 93 ? -6.938 8.281 1.942 1 93.62 93 ALA B O 1
ATOM 1696 N N . SER B 1 94 ? -6.625 7.84 4.141 1 94 94 SER B N 1
ATOM 1697 C CA . SER B 1 94 ? -5.25 7.441 3.865 1 94 94 SER B CA 1
ATOM 1698 C C . SER B 1 94 ? -4.691 6.57 4.984 1 94 94 SER B C 1
ATOM 1700 O O . SER B 1 94 ? -5.152 6.645 6.125 1 94 94 SER B O 1
ATOM 1702 N N . VAL B 1 95 ? -3.746 5.73 4.57 1 93.19 95 VAL B N 1
ATOM 1703 C CA . VAL B 1 95 ? -2.885 5.012 5.504 1 93.19 95 VAL B CA 1
ATOM 1704 C C . VAL B 1 95 ? -1.447 5.508 5.367 1 93.19 95 VAL B C 1
ATOM 1706 O O . VAL B 1 95 ? -0.955 5.707 4.258 1 93.19 95 VAL B O 1
ATOM 1709 N N . TYR B 1 96 ? -0.786 5.742 6.555 1 91.5 96 TYR B N 1
ATOM 1710 C CA . TYR B 1 96 ? 0.6 6.199 6.609 1 91.5 96 TYR B CA 1
ATOM 1711 C C . TYR B 1 96 ? 1.493 5.148 7.258 1 91.5 96 TYR B C 1
ATOM 1713 O O . TYR B 1 96 ? 1.165 4.617 8.32 1 91.5 96 TYR B O 1
ATOM 1721 N N . VAL B 1 97 ? 2.607 4.906 6.551 1 88.88 97 VAL B N 1
ATOM 1722 C CA . VAL B 1 97 ? 3.551 3.924 7.078 1 88.88 97 VAL B CA 1
ATOM 1723 C C . VAL B 1 97 ? 4.836 4.625 7.512 1 88.88 97 VAL B C 1
ATOM 1725 O O . VAL B 1 97 ? 5.418 5.398 6.746 1 88.88 97 VAL B O 1
ATOM 1728 N N . TYR B 1 98 ? 5.238 4.344 8.711 1 87.06 98 TYR B N 1
ATOM 1729 C CA . TYR B 1 98 ? 6.48 4.867 9.266 1 87.06 98 TYR B CA 1
ATOM 1730 C C . TYR B 1 98 ? 7.438 3.738 9.625 1 87.06 98 TYR B C 1
ATOM 1732 O O . TYR B 1 98 ? 7.02 2.703 10.141 1 87.06 98 TYR B O 1
ATOM 1740 N N . THR B 1 99 ? 8.664 3.961 9.281 1 84.94 99 THR B N 1
ATOM 1741 C CA . THR B 1 99 ? 9.68 2.943 9.531 1 84.94 99 THR B CA 1
ATOM 1742 C C . THR B 1 99 ? 10.828 3.518 10.352 1 84.94 99 THR B C 1
ATOM 1744 O O . THR B 1 99 ? 10.953 4.738 10.492 1 84.94 99 THR B O 1
ATOM 1747 N N . CYS B 1 100 ? 11.531 2.646 10.906 1 84.62 100 CYS B N 1
ATOM 1748 C CA . CYS B 1 100 ? 12.664 3.049 11.734 1 84.62 100 CYS B CA 1
ATOM 1749 C C . CYS B 1 100 ? 13.695 3.818 10.922 1 84.62 100 CYS B C 1
ATOM 1751 O O . CYS B 1 100 ? 14.109 3.367 9.852 1 84.62 100 CYS B O 1
ATOM 1753 N N . SER B 1 101 ? 14.164 4.91 11.477 1 83.5 101 SER B N 1
ATOM 1754 C CA . SER B 1 101 ? 15.133 5.738 10.766 1 83.5 101 SER B CA 1
ATOM 1755 C C . SER B 1 101 ? 16.484 5.035 10.656 1 83.5 101 SER B C 1
ATOM 1757 O O . SER B 1 101 ? 17.312 5.402 9.82 1 83.5 101 SER B O 1
ATOM 1759 N N . GLN B 1 102 ? 16.703 4.027 11.547 1 80.5 102 GLN B N 1
ATOM 1760 C CA . GLN B 1 102 ? 17.969 3.305 11.508 1 80.5 102 GLN B CA 1
ATOM 1761 C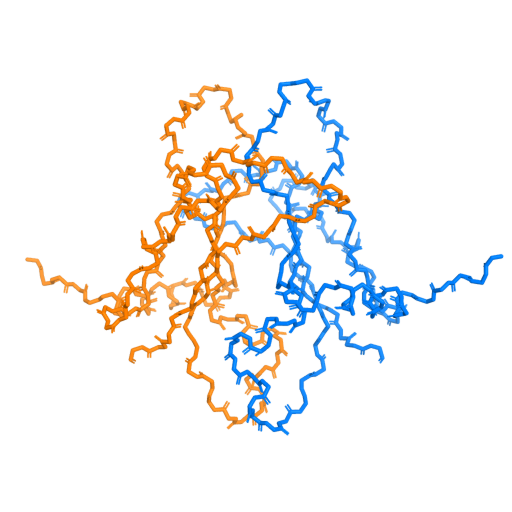 C . GLN B 1 102 ? 17.844 1.997 10.734 1 80.5 102 GLN B C 1
ATOM 1763 O O . GLN B 1 102 ? 18.781 1.207 10.672 1 80.5 102 GLN B O 1
ATOM 1768 N N . THR B 1 103 ? 16.734 1.787 10.172 1 75.31 103 THR B N 1
ATOM 1769 C CA . THR B 1 103 ? 16.469 0.579 9.398 1 75.31 103 THR B CA 1
ATOM 1770 C C . THR B 1 103 ? 16.906 -0.663 10.164 1 75.31 103 THR B C 1
ATOM 1772 O O . THR B 1 103 ? 17.734 -1.434 9.68 1 75.31 103 THR B O 1
ATOM 1775 N N . CYS B 1 104 ? 16.422 -0.737 11.391 1 75.31 104 CYS B N 1
ATOM 1776 C CA . CYS B 1 104 ? 16.797 -1.876 12.219 1 75.31 104 CYS B CA 1
ATOM 1777 C C . CYS B 1 104 ? 16.578 -3.189 11.477 1 75.31 104 CYS B C 1
ATOM 1779 O O . CYS B 1 104 ? 15.633 -3.314 10.695 1 75.31 104 CYS B O 1
ATOM 1781 N N . ALA B 1 105 ? 17.688 -4.086 11.609 1 62.34 105 ALA B N 1
ATOM 1782 C CA . ALA B 1 105 ? 17.719 -5.375 10.93 1 62.34 105 ALA B CA 1
ATOM 1783 C C . ALA B 1 105 ? 16.516 -6.223 11.312 1 62.34 105 ALA B C 1
ATOM 1785 O O . ALA B 1 105 ? 16 -6.117 12.43 1 62.34 105 ALA B O 1
ATOM 1786 N N . VAL B 1 106 ? 15.836 -6.711 10.273 1 57.97 106 VAL B N 1
ATOM 1787 C CA . VAL B 1 106 ? 14.758 -7.668 10.516 1 57.97 106 VAL B CA 1
ATOM 1788 C C . VAL B 1 106 ? 15.344 -9 10.969 1 57.97 106 VAL B C 1
ATOM 1790 O O . VAL B 1 106 ? 16.281 -9.516 10.352 1 57.97 106 VAL B O 1
ATOM 1793 N N . GLU B 1 107 ? 15.062 -9.172 12.406 1 52.78 107 GLU B N 1
ATOM 1794 C CA . GLU B 1 107 ? 15.445 -10.516 12.844 1 52.78 107 GLU B CA 1
ATOM 1795 C C . GLU B 1 107 ? 14.516 -11.57 12.266 1 52.78 107 GLU B C 1
ATOM 1797 O O . GLU B 1 107 ? 13.336 -11.297 12.016 1 52.78 107 GLU B O 1
ATOM 1802 N N . ASN B 1 108 ? 14.992 -12.883 12.039 1 47.94 108 ASN B N 1
ATOM 1803 C CA . ASN B 1 108 ? 14.32 -14.125 11.641 1 47.94 108 ASN B CA 1
ATOM 1804 C C . ASN B 1 108 ? 13.328 -13.891 10.508 1 47.94 108 ASN B C 1
ATOM 1806 O O . ASN B 1 108 ? 12.445 -13.031 10.617 1 47.94 108 ASN B O 1
ATOM 1810 N N . HIS B 1 109 ? 13.523 -14.383 9.336 1 50.66 109 HIS B N 1
ATOM 1811 C CA . HIS B 1 109 ? 12.953 -14.43 7.996 1 50.66 109 HIS B CA 1
ATOM 1812 C C . HIS B 1 109 ? 12.117 -13.195 7.703 1 50.66 109 HIS B C 1
ATOM 1814 O O . HIS B 1 109 ? 11.359 -13.164 6.734 1 50.66 109 HIS B O 1
ATOM 1820 N N . GLY B 1 110 ? 12.359 -12.039 7.953 1 51.34 110 GLY B N 1
ATOM 1821 C CA . GLY B 1 110 ? 12.438 -10.945 7.004 1 51.34 110 GLY B CA 1
ATOM 1822 C C . GLY B 1 110 ? 11.531 -9.781 7.359 1 51.34 110 GLY B C 1
ATOM 1823 O O . GLY B 1 110 ? 11.531 -8.758 6.68 1 51.34 110 GLY B O 1
ATOM 1824 N N . TYR B 1 111 ? 10.273 -9.914 8.141 1 55.22 111 TYR B N 1
ATOM 1825 C CA . TYR B 1 111 ? 9.453 -8.711 8.078 1 55.22 111 TYR B CA 1
ATOM 1826 C C . TYR B 1 111 ? 9.539 -7.922 9.383 1 55.22 111 TYR B C 1
ATOM 1828 O O . TYR B 1 111 ? 9.805 -8.492 10.445 1 55.22 111 TYR B O 1
ATOM 1836 N N . ILE B 1 112 ? 9.859 -6.68 9.414 1 63.25 112 ILE B N 1
ATOM 1837 C CA . ILE B 1 112 ? 9.93 -5.789 10.562 1 63.25 112 ILE B CA 1
ATOM 1838 C C . ILE B 1 112 ? 8.555 -5.164 10.812 1 63.25 112 ILE B C 1
ATOM 1840 O O . ILE B 1 112 ? 7.801 -4.914 9.867 1 63.25 112 ILE B O 1
ATOM 1844 N N . LYS B 1 113 ? 8.195 -5.141 12.172 1 66.62 113 LYS B N 1
ATOM 1845 C CA . LYS B 1 113 ? 6.996 -4.406 12.555 1 66.62 113 LYS B CA 1
ATOM 1846 C C . LYS B 1 113 ? 7.172 -2.906 12.336 1 66.62 113 LYS B C 1
ATOM 1848 O O . LYS B 1 113 ? 8.117 -2.307 12.859 1 66.62 113 LYS B O 1
ATOM 1853 N N . GLU B 1 114 ? 6.371 -2.418 11.461 1 75.94 114 GLU B N 1
ATOM 1854 C CA . GLU B 1 114 ? 6.406 -0.977 11.227 1 75.94 114 GLU B CA 1
ATOM 1855 C C . GLU B 1 114 ? 5.16 -0.295 11.789 1 75.94 114 GLU B C 1
ATOM 1857 O O . GLU B 1 114 ? 4.223 -0.965 12.219 1 75.94 114 GLU B O 1
ATOM 1862 N N . PHE B 1 115 ? 5.285 0.993 12.094 1 87.75 115 PHE B N 1
ATOM 1863 C CA . PHE B 1 115 ? 4.168 1.771 12.617 1 87.75 115 PHE B CA 1
ATOM 1864 C C . PHE B 1 115 ? 3.279 2.266 11.484 1 87.75 115 PHE B C 1
ATOM 1866 O O . PHE B 1 115 ? 3.773 2.783 10.477 1 87.75 115 PHE B O 1
ATOM 1873 N N . VAL B 1 116 ? 1.986 2.014 11.695 1 91 116 VAL B N 1
ATOM 1874 C CA . VAL B 1 116 ? 0.996 2.418 10.703 1 91 116 VAL B CA 1
ATOM 1875 C C . VAL B 1 116 ? -0.088 3.262 11.375 1 91 116 VAL B C 1
ATOM 1877 O O . VAL B 1 116 ? -0.53 2.953 12.484 1 91 116 VAL B O 1
ATOM 1880 N N . CYS B 1 117 ? -0.475 4.336 10.719 1 90.69 117 CYS B N 1
ATOM 1881 C CA . CYS B 1 117 ? -1.626 5.109 11.18 1 90.69 117 CYS B CA 1
ATOM 1882 C C . CYS B 1 117 ? -2.551 5.445 10.016 1 90.69 117 CYS B C 1
ATOM 1884 O O . CYS B 1 117 ? -2.15 5.359 8.852 1 90.69 117 CYS B O 1
ATOM 1886 N N . LYS B 1 118 ? -3.797 5.691 10.344 1 91.38 118 LYS B N 1
ATOM 1887 C CA . LYS B 1 118 ? -4.777 6.008 9.305 1 91.38 118 LYS B CA 1
ATOM 1888 C C . LYS B 1 118 ? -5.512 7.309 9.617 1 91.38 118 LYS B C 1
ATOM 1890 O O . LYS B 1 118 ? -5.605 7.703 10.781 1 91.38 118 LYS B O 1
ATOM 1895 N N . GLN B 1 119 ? -5.887 7.977 8.562 1 91.25 119 GLN B N 1
ATOM 1896 C CA . GLN B 1 119 ? -6.801 9.109 8.672 1 91.25 119 GLN B CA 1
ATOM 1897 C C . GLN B 1 119 ? -8.047 8.891 7.82 1 91.25 119 GLN B C 1
ATOM 1899 O O . GLN B 1 119 ? -7.973 8.297 6.742 1 91.25 119 GLN B O 1
ATOM 1904 N N . ASP B 1 120 ? -9.172 9.383 8.359 1 90.19 120 ASP B N 1
ATOM 1905 C CA . ASP B 1 120 ? -10.422 9.391 7.617 1 90.19 120 ASP B CA 1
ATOM 1906 C C . ASP B 1 120 ? -10.672 10.758 6.977 1 90.19 120 ASP B C 1
ATOM 1908 O O . ASP B 1 120 ? -10.008 11.742 7.324 1 90.19 120 ASP B O 1
ATOM 1912 N N . PHE B 1 121 ? -11.602 10.594 5.91 1 86.12 121 PHE B N 1
ATOM 1913 C CA . PHE B 1 121 ? -11.914 11.859 5.254 1 86.12 121 PHE B CA 1
ATOM 1914 C C . PHE B 1 121 ? -12.531 12.844 6.242 1 86.12 121 PHE B C 1
ATOM 1916 O O . PHE B 1 121 ? -13.18 12.43 7.207 1 86.12 121 PHE B O 1
ATOM 1923 N N . CYS B 1 122 ? -12.18 14.117 5.965 1 77.69 122 CYS B N 1
ATOM 1924 C CA . CYS B 1 122 ? -12.664 15.18 6.844 1 77.69 122 CYS B CA 1
ATOM 1925 C C . CYS B 1 122 ? -14.133 15.469 6.582 1 77.69 122 CYS B C 1
ATOM 1927 O O . CYS B 1 122 ? -14.625 15.273 5.469 1 77.69 122 CYS B O 1
#

Nearest PDB structures (foldseek):
  4khb-assembly4_G  TM=3.018E-01  e=7.044E+00  Thermochaetoides thermophila DSM 1495

Organism: Heligmosomoides polygyrus (NCBI:txid6339)

Radius of gyration: 18.34 Å; Cα contacts (8 Å, |Δi|>4): 389; chains: 2; bounding box: 51×67×43 Å

Secondary structure (DSSP, 8-state):
-----HHHHHHHHHHH-TT--EEE--S----TTS-TT---S-------SSS--GGGPPPPTTT-PPEEEEEEE-TTHHHHHTGGGSSSPP---EEEEEEETT----STTPPP--EEEEE---/-----HHHHHHHHHHH-TT--EEE--S----TTS-TT---S-------SSS--GGGPPPPTTT-PPEEEEEEE-TTHHHHHTGGGSSSPP---EEEEEEETT-----STT----EEEEE---

pLDDT: mean 76.28, std 18.3, range [33.62, 94.0]

Foldseek 3Di:
DPPPFLQRQLVVVCVVPVQDFKDFDDPDDPPPPDPPPPVVLDDDSRNGPVDDDPLPDAADPPPRARWGWGMKTADSVCVVVPVVVVPDDDFWGMKTWIGHPVNPDDPPPDDDDTDMDTDGHD/DPPPFLQRVLVVVCVVPVQDFKDFDDPDDPPPPDPPPCVVLDDDSRNHPVDDDPLPDAADPPPRARWDWGMKTADSVCVVVPVVVVPDDDQWGMKTWIGHPVNPADPDPGDDDTDMDTDGHD

Sequence (244 aa):
MENQSSCFRFHRFLNLNPTQILRYQRSGKLMIGYEPNLSHLGIPLIATDRAPVPGGAPDCERCGAPRCFELQLMPHLLSLIGVDQIGRSIDWASVYVYTCSQTCAVENHGYIKEFVCKQDFCMENQSSCFRFHRFLNLNPTQILRYQRSGKLMIGYEPNLSHLGIPLIATDRAPVPGGAPDCERCGAPRCFELQLMPHLLSLIGVDQIGRSIDWASVYVYTCSQTCAVENHGYIKEFVCKQDFC

Solvent-accessible surface area (backbone atoms only — not comparable to full-atom values): 14768 Å² total; per-residue (Å²): 128,84,78,69,48,37,38,54,53,35,49,51,48,41,70,78,42,63,79,44,39,65,48,65,65,75,68,56,81,73,52,89,79,54,60,87,75,63,64,64,50,59,78,80,80,49,41,35,79,88,47,88,61,82,86,67,58,66,52,27,87,84,80,58,40,55,44,35,58,52,36,35,42,32,55,40,40,40,56,74,57,51,45,70,74,67,76,60,89,68,73,51,34,35,40,42,34,28,33,45,66,74,49,70,77,54,64,86,93,37,80,68,91,61,51,73,48,73,43,42,59,113,128,84,78,70,49,38,39,53,54,36,49,52,49,44,70,77,42,66,80,46,40,66,47,64,67,73,68,55,82,73,52,86,80,55,58,88,76,61,62,65,50,59,76,80,82,49,42,35,81,88,48,85,62,81,85,69,55,66,52,28,88,84,80,59,40,53,43,36,57,52,37,34,43,32,54,40,40,40,56,74,55,49,46,70,72,66,76,59,88,70,71,50,35,36,40,41,36,28,35,45,67,73,52,70,79,51,68,80,95,60,70,65,94,61,52,71,50,74,44,42,60,110